Protein AF-A0A535JDH7-F1 (afdb_monomer_lite)

Sequence (239 aa):
MKRALIGLVAVFGFTLGTALPASAGIETPIRIDCSDGDSIDLTVDLDTLTALTSSVAAINQSDTDLTCTLVQVSAPLPVVTFGSVAAAATSGGYVIGAGTVEVGCPPDFSTTFVGSFSVKMHTKNGTLRGSANLSVPSGACVPAGKLYSKPTCLVISPTTLGGGRAWANSFVTSTSGSYFASELGKTIGWGFEDNGPNGGTLTKDRWRVEEKPGSCPVPGDPRPDEFYTVMTGDLTVRP

Secondary structure (DSSP, 8-state):
-----------------------S--PEEEEEEETTTEEEEEEE-HHHHHHHHHHHHHHHHSSSS--EEEEE-SS------------SS----EEEEEEEEEEEPTTT--SEEEEEEEEEEEEETTEEEEEEEEEE-TTSSS--EEEEEEEEEEEEEE-TTS-EEEEEEEEEEEEETTTSGGGTT-EEEEEEE--STT-------EEE-----SSSPPTT-S-GGGSEEEEEEEEEEE-

Radius of gyration: 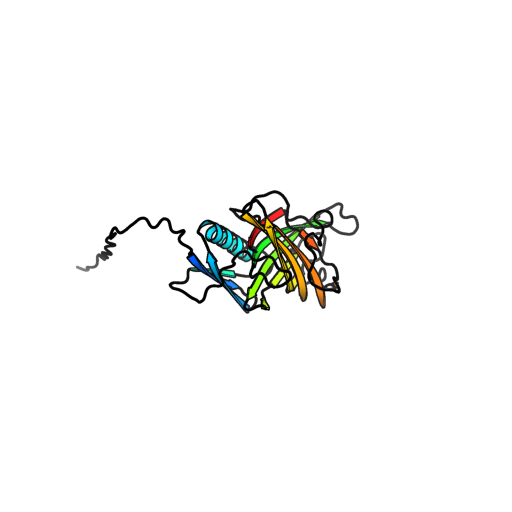21.5 Å; chains: 1; bounding box: 80×46×51 Å

Foldseek 3Di:
DDDDDDDDDDDDDDPPDDDDDPPPQQFFWKKKDKPQHDIAIATHGPVLVQLLVQQQVQQCVWPFPIHMDMDTDPDDDPHPDQDDDDDPQDRWKWKGHKFKWWAAAPDPSPDTAIKIKGWTWTADPSDIFTWIKIWDDPPDSDWTKMWIWTWPDKDWDDDPQGAIKMKTKTATCDMTTPPCPVRHGAIWIWIDAQPTPSGDDDAFTWTDRDRDPDDTADVCVVPRVPGTGTPDMRMGITD

pLDDT: mean 73.12, std 19.81, range [29.53, 96.19]

Structure (mmCIF, N/CA/C/O backbone):
data_AF-A0A535JDH7-F1
#
_entry.id   AF-A0A535JDH7-F1
#
loop_
_atom_site.group_PDB
_atom_site.id
_atom_site.type_symbol
_atom_site.label_atom_id
_atom_site.label_alt_id
_atom_site.label_comp_id
_atom_site.label_asym_id
_atom_site.label_entity_id
_atom_site.label_seq_id
_atom_site.pdbx_PDB_ins_code
_atom_site.Cartn_x
_atom_site.Cartn_y
_atom_site.Cartn_z
_atom_site.occupancy
_atom_site.B_iso_or_equiv
_atom_site.auth_seq_id
_atom_site.auth_comp_id
_atom_site.auth_asym_id
_atom_site.auth_atom_id
_atom_site.pdbx_PDB_model_num
ATOM 1 N N . MET A 1 1 ? -56.435 32.053 -25.273 1.00 36.09 1 MET A N 1
ATOM 2 C CA . MET A 1 1 ? -56.129 30.650 -25.628 1.00 36.09 1 MET A CA 1
ATOM 3 C C . MET A 1 1 ? -54.884 30.220 -24.866 1.00 36.09 1 MET A C 1
ATOM 5 O O . MET A 1 1 ? -53.888 30.892 -25.047 1.00 36.09 1 MET A O 1
ATOM 9 N N . LYS A 1 2 ? -54.981 29.116 -24.098 1.00 37.19 2 LYS A N 1
ATOM 10 C CA . LYS A 1 2 ? -53.912 28.183 -23.649 1.00 37.19 2 LYS A CA 1
ATOM 11 C C . LYS A 1 2 ? -52.738 28.757 -22.817 1.00 37.19 2 LYS A C 1
ATOM 13 O O . LYS A 1 2 ? -52.171 29.753 -23.214 1.00 37.19 2 LYS A O 1
ATOM 18 N N . ARG A 1 3 ? -52.188 28.175 -21.742 1.00 44.06 3 ARG A N 1
ATOM 19 C CA . ARG A 1 3 ? -52.390 27.058 -20.776 1.00 44.06 3 ARG A CA 1
ATOM 20 C C . ARG A 1 3 ? -51.312 27.367 -19.693 1.00 44.06 3 ARG A C 1
ATOM 22 O O . ARG A 1 3 ? -50.188 27.645 -20.077 1.00 44.06 3 ARG A O 1
ATOM 29 N N . ALA A 1 4 ? -51.647 27.660 -18.436 1.00 41.91 4 ALA A N 1
ATOM 30 C CA . ALA A 1 4 ? -51.754 26.735 -17.299 1.00 41.91 4 ALA A CA 1
ATOM 31 C C . ALA A 1 4 ? -50.428 26.062 -16.831 1.00 41.91 4 ALA A C 1
ATOM 33 O O . ALA A 1 4 ? -49.839 25.318 -17.609 1.00 41.91 4 ALA A O 1
ATOM 34 N N . LEU A 1 5 ? -50.150 26.214 -15.511 1.00 46.59 5 LEU A N 1
ATOM 35 C CA . LEU A 1 5 ? -49.695 25.182 -14.532 1.00 46.59 5 LEU A CA 1
ATOM 36 C C . LEU A 1 5 ? -48.154 24.946 -14.398 1.00 46.59 5 LEU A C 1
ATOM 38 O O . LEU A 1 5 ? -47.484 24.860 -15.412 1.00 46.59 5 LEU A O 1
ATOM 42 N N . ILE A 1 6 ? -47.477 24.818 -13.232 1.00 42.12 6 ILE A N 1
ATOM 43 C CA . ILE A 1 6 ? -47.806 24.615 -11.792 1.00 42.12 6 ILE A CA 1
ATOM 44 C C . ILE A 1 6 ? -46.608 25.086 -10.938 1.00 42.12 6 ILE A C 1
ATOM 46 O O . ILE A 1 6 ? -45.468 24.782 -11.280 1.00 42.12 6 ILE A O 1
ATOM 50 N N . GLY A 1 7 ? -46.855 25.766 -9.813 1.00 44.03 7 GLY A N 1
ATOM 51 C CA . GLY A 1 7 ? -45.856 26.003 -8.763 1.00 44.03 7 GLY A CA 1
ATOM 52 C C . GLY A 1 7 ? -45.778 24.825 -7.787 1.00 44.03 7 GLY A C 1
ATOM 53 O O . GLY A 1 7 ? -46.811 24.348 -7.319 1.00 44.03 7 GLY A O 1
ATOM 54 N N . LEU A 1 8 ? -44.566 24.361 -7.477 1.00 34.94 8 LEU A N 1
ATOM 55 C CA . LEU A 1 8 ? -44.330 23.312 -6.486 1.00 34.94 8 LEU A CA 1
ATOM 56 C C . LEU A 1 8 ? -43.913 23.946 -5.153 1.00 34.94 8 LEU A C 1
ATOM 58 O O . LEU A 1 8 ? -42.839 24.530 -5.033 1.00 34.94 8 LEU A O 1
ATOM 62 N N . VAL A 1 9 ? -44.783 23.807 -4.155 1.00 43.88 9 VAL A N 1
ATOM 63 C CA . VAL A 1 9 ? -44.476 24.000 -2.737 1.00 43.88 9 VAL A CA 1
ATOM 64 C C . VAL A 1 9 ? -43.958 22.669 -2.196 1.00 43.88 9 VAL A C 1
ATOM 66 O O . VAL A 1 9 ? -44.652 21.661 -2.297 1.00 43.88 9 VAL A O 1
ATOM 69 N N . ALA A 1 10 ? -42.775 22.670 -1.583 1.00 37.81 10 ALA A N 1
ATOM 70 C CA . ALA A 1 10 ? -42.344 21.613 -0.676 1.00 37.81 10 ALA A CA 1
ATOM 71 C C . ALA A 1 10 ? -41.853 22.265 0.621 1.00 37.81 10 ALA A C 1
ATOM 73 O O . ALA A 1 10 ? -40.734 22.762 0.720 1.00 37.81 10 ALA A O 1
ATOM 74 N N . VAL A 1 11 ? -42.755 22.295 1.600 1.00 45.62 11 VAL A N 1
ATOM 75 C CA . VAL A 1 11 ? -42.459 22.573 3.002 1.00 45.62 11 VAL A CA 1
ATOM 76 C C . VAL A 1 11 ? -41.862 21.296 3.583 1.00 45.62 11 VAL A C 1
ATOM 78 O O . VAL A 1 11 ? -42.573 20.309 3.744 1.00 45.62 11 VAL A O 1
ATOM 81 N N . PHE A 1 12 ? -40.579 21.322 3.929 1.00 41.75 12 PHE A N 1
ATOM 82 C CA . PHE A 1 12 ? -40.044 20.444 4.963 1.00 41.75 12 PHE A CA 1
ATOM 83 C C . PHE A 1 12 ? -39.630 21.324 6.134 1.00 41.75 12 PHE A C 1
ATOM 85 O O . PHE A 1 12 ? -38.588 21.975 6.122 1.00 41.75 12 PHE A O 1
ATOM 92 N N . GLY A 1 13 ? -40.509 21.378 7.132 1.00 39.56 13 GLY A N 1
ATOM 93 C CA . GLY A 1 13 ? -40.151 21.861 8.451 1.00 39.56 13 GLY A CA 1
ATOM 94 C C . GLY A 1 13 ? -39.209 20.853 9.097 1.00 39.56 13 GLY A C 1
ATOM 95 O O . GLY A 1 13 ? -39.589 19.704 9.306 1.00 39.56 13 GLY A O 1
ATOM 96 N N . PHE A 1 14 ? -37.998 21.288 9.429 1.00 38.91 14 PHE A N 1
ATOM 97 C CA . PHE A 1 14 ? -37.181 20.620 10.431 1.00 38.91 14 PHE A CA 1
ATOM 98 C C . PHE A 1 14 ? -37.239 21.483 11.687 1.00 38.91 14 PHE A C 1
ATOM 100 O O . PHE A 1 14 ? -36.506 22.457 11.851 1.00 38.91 14 PHE A O 1
ATOM 107 N N . THR A 1 15 ? -38.205 21.176 12.546 1.00 42.09 15 THR A N 1
ATOM 108 C CA . THR A 1 15 ? -38.252 21.712 13.902 1.00 42.09 15 THR A CA 1
ATOM 109 C C . THR A 1 15 ? -37.042 21.169 14.652 1.00 42.09 15 THR A C 1
ATOM 111 O O . THR A 1 15 ? -37.006 19.993 15.012 1.00 42.09 15 THR A O 1
ATOM 114 N N . LEU A 1 16 ? -36.043 22.026 14.860 1.00 44.38 16 LEU A N 1
ATOM 115 C CA . LEU A 1 16 ? -34.940 21.800 15.788 1.00 44.38 16 LEU A CA 1
ATOM 116 C C . LEU A 1 16 ? -35.521 21.733 17.206 1.00 44.38 16 LEU A C 1
ATOM 118 O O . LEU A 1 16 ? -35.709 22.750 17.871 1.00 44.38 16 LEU A O 1
ATOM 122 N N . GLY A 1 17 ? -35.866 20.525 17.644 1.00 38.09 17 GLY A N 1
ATOM 123 C CA . GLY A 1 17 ? -36.147 20.234 19.042 1.00 38.09 17 GLY A CA 1
ATOM 124 C C . GLY A 1 17 ? -34.842 20.279 19.828 1.00 38.09 17 GLY A C 1
ATOM 125 O O . GLY A 1 17 ? -33.966 19.441 19.644 1.00 38.09 17 GLY A O 1
ATOM 126 N N . THR A 1 18 ? -34.708 21.281 20.688 1.00 49.97 18 THR A N 1
ATOM 127 C CA . THR A 1 18 ? -33.626 21.421 21.661 1.00 49.97 18 THR A CA 1
ATOM 128 C C . THR A 1 18 ? -33.676 20.295 22.695 1.00 49.97 18 THR A C 1
ATOM 130 O O . THR A 1 18 ? -34.644 20.226 23.452 1.00 49.97 18 THR A O 1
ATOM 133 N N . ALA A 1 19 ? -32.620 19.482 22.800 1.00 38.28 19 ALA A N 1
ATOM 134 C CA . ALA A 1 19 ? -32.287 18.771 24.035 1.00 38.28 19 ALA A CA 1
ATOM 135 C C . ALA A 1 19 ? -30.802 18.354 24.087 1.00 38.28 19 ALA A C 1
ATOM 137 O O . ALA A 1 19 ? -30.405 17.347 23.516 1.00 38.28 19 ALA A O 1
ATOM 138 N N . LEU A 1 20 ? -30.062 19.133 24.885 1.00 37.12 20 LEU A N 1
ATOM 139 C CA . LEU A 1 20 ? -28.864 18.810 25.676 1.00 37.12 20 LEU A CA 1
ATOM 140 C C . LEU A 1 20 ? -27.486 18.714 24.979 1.00 37.12 20 LEU A C 1
ATOM 142 O O . LEU A 1 20 ? -27.306 17.946 24.037 1.00 37.12 20 LEU A O 1
ATOM 146 N N . PRO A 1 21 ? -26.467 19.431 25.506 1.00 39.97 21 PRO A N 1
ATOM 147 C CA . PRO A 1 21 ? -25.084 19.245 25.110 1.00 39.97 21 PRO A CA 1
ATOM 148 C C . PRO A 1 21 ? -24.571 17.986 25.810 1.00 39.97 21 PRO A C 1
ATOM 150 O O . PRO A 1 21 ? -24.117 18.026 26.951 1.00 39.97 21 PRO A O 1
ATOM 153 N N . ALA A 1 22 ? -24.658 16.844 25.141 1.00 39.91 22 ALA A N 1
ATOM 154 C CA . ALA A 1 22 ? -23.780 15.741 25.476 1.00 39.91 22 ALA A CA 1
ATOM 155 C C . ALA A 1 22 ? -22.436 16.045 24.813 1.00 39.91 22 ALA A C 1
ATOM 157 O O . ALA A 1 22 ? -22.227 15.741 23.644 1.00 39.91 22 ALA A O 1
ATOM 158 N N . SER A 1 23 ? -21.504 16.644 25.553 1.00 39.62 23 SER A N 1
ATOM 159 C CA . SER A 1 23 ? -20.078 16.505 25.250 1.00 39.62 23 SER A CA 1
ATOM 160 C C . SER A 1 23 ? -19.642 15.074 25.596 1.00 39.62 23 SER A C 1
ATOM 162 O O . SER A 1 23 ? -18.829 14.848 26.487 1.00 39.62 23 SER A O 1
ATOM 164 N N . ALA A 1 24 ? -20.270 14.100 24.947 1.00 42.47 24 ALA A N 1
ATOM 165 C CA . ALA A 1 24 ? -19.741 12.771 24.728 1.00 42.47 24 ALA A CA 1
ATOM 166 C C . ALA A 1 24 ? -19.260 12.822 23.280 1.00 42.47 24 ALA A C 1
ATOM 168 O O . ALA A 1 24 ? -20.049 13.187 22.409 1.00 42.47 24 ALA A O 1
ATOM 169 N N . GLY A 1 25 ? -17.969 12.585 23.031 1.00 53.88 25 GLY A N 1
ATOM 170 C CA . GLY A 1 25 ? -17.438 12.580 21.667 1.00 53.88 25 GLY A CA 1
ATOM 171 C C . GLY A 1 25 ? -18.343 11.714 20.796 1.00 53.88 25 GLY A C 1
ATOM 172 O O . GLY A 1 25 ? -18.580 10.556 21.130 1.00 53.88 25 GLY A O 1
ATOM 173 N N . ILE A 1 26 ? -18.950 12.307 19.766 1.00 59.12 26 ILE A N 1
ATOM 174 C CA . ILE A 1 26 ? -19.872 11.599 18.879 1.00 59.12 26 ILE A CA 1
ATOM 175 C C . ILE A 1 26 ? -19.003 10.670 18.044 1.00 59.12 26 ILE A C 1
ATOM 177 O O . ILE A 1 26 ? -18.471 11.064 17.008 1.00 59.12 26 ILE A O 1
ATOM 181 N N . GLU A 1 27 ? -18.795 9.454 18.533 1.00 76.12 27 GLU A N 1
ATOM 182 C CA . GLU A 1 27 ? -18.160 8.440 17.720 1.00 76.12 27 GLU A CA 1
ATOM 183 C C . GLU A 1 27 ? -19.146 8.029 16.622 1.00 76.12 27 GLU A C 1
ATOM 185 O O . GLU A 1 27 ? -20.313 7.706 16.862 1.00 76.12 27 GLU A O 1
ATOM 190 N N . THR A 1 28 ? -18.678 8.112 15.387 1.00 79.31 28 THR A N 1
ATOM 191 C CA . THR A 1 28 ? -19.461 7.926 14.178 1.00 79.31 28 THR A CA 1
ATOM 192 C C . THR A 1 28 ? -19.177 6.530 13.636 1.00 79.31 28 THR A C 1
ATOM 194 O O . THR A 1 28 ? -18.031 6.248 13.274 1.00 79.31 28 THR A O 1
ATOM 197 N N . PRO A 1 29 ? -20.176 5.637 13.573 1.00 82.62 29 PRO A N 1
ATOM 198 C CA . PRO A 1 29 ? -19.989 4.334 12.966 1.00 82.62 29 PRO A CA 1
ATOM 199 C C . PRO A 1 29 ? -19.900 4.476 11.440 1.00 82.62 29 PRO A C 1
ATOM 201 O O . PRO A 1 29 ? -20.731 5.124 10.794 1.00 82.62 29 PRO A O 1
ATOM 204 N N . ILE A 1 30 ? -18.884 3.856 10.854 1.00 85.94 30 ILE A N 1
ATOM 205 C CA . ILE A 1 30 ? -18.589 3.876 9.425 1.00 85.94 30 ILE A CA 1
ATOM 206 C C . ILE A 1 30 ? -18.266 2.478 8.908 1.00 85.94 30 ILE A C 1
ATOM 208 O O . ILE A 1 30 ? -17.822 1.605 9.654 1.00 85.94 30 ILE A O 1
ATOM 212 N N . ARG A 1 31 ? -18.427 2.304 7.599 1.00 89.69 31 ARG A N 1
ATOM 213 C CA . ARG A 1 31 ? -17.925 1.162 6.841 1.00 89.69 31 ARG A CA 1
ATOM 214 C C . ARG A 1 31 ? -17.030 1.650 5.711 1.00 89.69 31 ARG A C 1
ATOM 216 O O . ARG A 1 31 ? -17.376 2.615 5.028 1.00 89.69 31 ARG A O 1
ATOM 223 N N . ILE A 1 32 ? -15.910 0.963 5.503 1.00 91.19 32 ILE A N 1
ATOM 224 C CA . ILE A 1 32 ? -15.060 1.133 4.324 1.00 91.19 32 ILE A CA 1
ATOM 225 C C . ILE A 1 32 ? -15.059 -0.175 3.532 1.00 91.19 32 ILE A C 1
ATOM 227 O O . ILE A 1 32 ? -14.594 -1.207 4.021 1.00 91.19 32 ILE A O 1
ATOM 231 N N . ASP A 1 33 ? -15.571 -0.113 2.307 1.00 93.00 33 ASP A N 1
ATOM 232 C CA . ASP A 1 33 ? -15.625 -1.221 1.350 1.00 93.00 33 ASP A CA 1
ATOM 233 C C . ASP A 1 33 ? -14.605 -0.978 0.238 1.00 93.00 33 ASP A C 1
ATOM 235 O O . ASP A 1 33 ? -14.543 0.130 -0.293 1.00 93.00 33 ASP A O 1
ATOM 239 N N . CYS A 1 34 ? -13.817 -1.990 -0.136 1.00 94.31 34 CYS A N 1
ATOM 240 C CA . CYS A 1 34 ? -12.817 -1.846 -1.197 1.00 94.31 34 CYS A CA 1
ATOM 241 C C . CYS A 1 34 ? -12.875 -2.974 -2.237 1.00 94.31 34 CYS A C 1
ATOM 243 O O . CYS A 1 34 ? -13.383 -4.067 -1.983 1.00 94.31 34 CYS A O 1
ATOM 245 N N . SER A 1 35 ? -12.315 -2.713 -3.424 1.00 95.56 35 SER A N 1
ATOM 246 C CA . SER A 1 35 ? -12.264 -3.651 -4.562 1.00 95.56 35 SER A CA 1
ATOM 247 C C . SER A 1 35 ? -11.418 -4.905 -4.314 1.00 95.56 35 SER A C 1
ATOM 249 O O . SER A 1 35 ? -11.429 -5.836 -5.115 1.00 95.56 35 SER A O 1
ATOM 251 N N . ASP A 1 36 ? -10.716 -4.967 -3.185 1.00 89.38 36 ASP A N 1
ATOM 252 C CA . ASP A 1 36 ? -9.916 -6.109 -2.748 1.00 89.38 36 ASP A CA 1
ATOM 253 C C . ASP A 1 36 ? -10.748 -7.274 -2.172 1.00 89.38 36 ASP A C 1
ATOM 255 O O . ASP A 1 36 ? -10.163 -8.295 -1.781 1.00 89.38 36 ASP A O 1
ATOM 259 N N . GLY A 1 37 ? -12.080 -7.121 -2.157 1.00 87.44 37 GLY A N 1
ATOM 260 C CA . GLY A 1 37 ? -13.068 -8.127 -1.767 1.00 87.44 37 GLY A CA 1
ATOM 261 C C . GLY A 1 37 ? -13.411 -8.130 -0.279 1.00 87.44 37 GLY A C 1
ATOM 262 O O . GLY A 1 37 ? -13.954 -9.119 0.212 1.00 87.44 37 GLY A O 1
ATOM 263 N N . ASP A 1 38 ? -13.061 -7.072 0.453 1.00 88.44 38 ASP A N 1
ATOM 264 C CA . ASP A 1 38 ? -13.170 -7.050 1.906 1.00 88.44 38 ASP A CA 1
ATOM 265 C C . ASP A 1 38 ? -13.585 -5.674 2.453 1.00 88.44 38 ASP A C 1
ATOM 267 O O . ASP A 1 38 ? -13.403 -4.638 1.806 1.00 88.44 38 ASP A O 1
ATOM 271 N N . SER A 1 39 ? -14.121 -5.662 3.673 1.00 88.56 39 SER A N 1
ATOM 272 C CA . SER A 1 39 ? -14.678 -4.467 4.304 1.00 88.56 39 SER A CA 1
ATOM 273 C C . SER A 1 39 ? -14.400 -4.393 5.798 1.00 88.56 39 SER A C 1
ATOM 275 O O . SER A 1 39 ? -14.363 -5.414 6.500 1.00 88.56 39 SER A O 1
ATOM 277 N N . ILE A 1 40 ? -14.241 -3.161 6.276 1.00 86.88 40 ILE A N 1
ATOM 278 C CA . ILE A 1 40 ? -13.983 -2.838 7.677 1.00 86.88 40 ILE A CA 1
ATOM 279 C C . ILE A 1 40 ? -15.095 -1.946 8.226 1.00 86.88 40 ILE A C 1
ATOM 281 O O . ILE A 1 40 ? -15.466 -0.953 7.604 1.00 86.88 40 ILE A O 1
ATOM 285 N N . ASP A 1 41 ? -15.609 -2.322 9.394 1.00 87.50 41 ASP A N 1
ATOM 286 C CA . ASP A 1 41 ? -16.580 -1.552 10.170 1.00 87.50 41 ASP A CA 1
ATOM 287 C C . ASP A 1 41 ? -15.858 -0.923 11.361 1.00 87.50 41 ASP A C 1
ATOM 289 O O . ASP A 1 41 ? -15.182 -1.633 12.106 1.00 87.50 41 ASP A O 1
ATOM 293 N N . LEU A 1 42 ? -15.990 0.391 11.533 1.00 84.19 42 LEU A N 1
ATOM 294 C CA . LEU A 1 42 ? -15.304 1.171 12.564 1.00 84.19 42 LEU A CA 1
ATOM 295 C C . LEU A 1 42 ? -16.284 2.103 13.268 1.00 84.19 42 LEU A C 1
ATOM 297 O O . LEU A 1 42 ? -17.259 2.535 12.665 1.00 84.19 42 L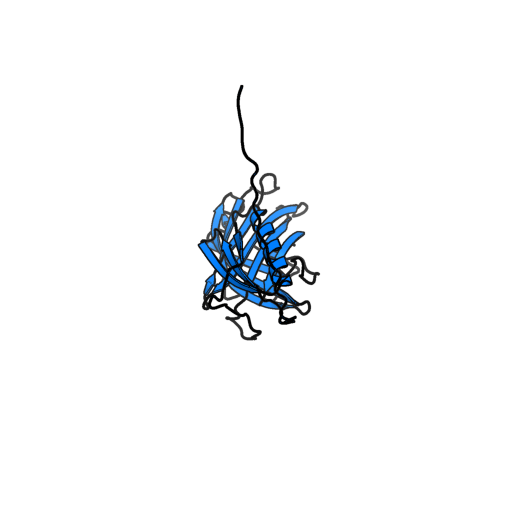EU A O 1
ATOM 301 N N . THR A 1 43 ? -15.975 2.490 14.500 1.00 83.88 43 THR A N 1
ATOM 302 C CA . THR A 1 43 ? -16.594 3.647 15.158 1.00 83.88 43 THR A CA 1
ATOM 303 C C . THR A 1 43 ? -15.486 4.600 15.536 1.00 83.88 43 THR A C 1
ATOM 305 O O . THR A 1 43 ? -14.538 4.210 16.212 1.00 83.88 43 THR A O 1
ATOM 308 N N . VAL A 1 44 ? -15.562 5.813 14.998 1.00 82.19 44 VAL A N 1
ATOM 309 C CA . VAL A 1 44 ? -14.442 6.755 14.984 1.00 82.19 44 VAL A CA 1
ATOM 310 C C . VAL A 1 44 ? -14.894 8.142 15.401 1.00 82.19 44 VAL A C 1
ATOM 312 O O . VAL A 1 44 ? -16.012 8.553 15.103 1.00 82.19 44 VAL A O 1
ATOM 315 N N . ASP A 1 45 ? -14.030 8.892 16.068 1.00 82.19 45 ASP A N 1
ATOM 316 C CA . ASP A 1 45 ? -14.256 10.314 16.305 1.00 82.19 45 ASP A CA 1
ATOM 317 C C . ASP A 1 45 ? -14.219 11.121 14.986 1.00 82.19 45 ASP A C 1
ATOM 319 O O . ASP A 1 45 ? -13.877 10.609 13.913 1.00 82.19 45 ASP A O 1
ATOM 323 N N . LEU A 1 46 ? -14.589 12.402 15.057 1.00 81.25 46 LEU A N 1
ATOM 324 C CA . LEU A 1 46 ? -14.685 13.278 13.887 1.00 81.25 46 LEU A CA 1
ATOM 325 C C . LEU A 1 46 ? -13.330 13.525 13.195 1.00 81.25 46 LEU A C 1
ATOM 327 O O . LEU A 1 46 ? -13.285 13.657 11.967 1.00 81.25 46 LEU A O 1
ATOM 331 N N . ASP A 1 47 ? -12.232 13.556 13.948 1.00 80.81 47 ASP A N 1
ATOM 332 C CA . ASP A 1 47 ? -10.893 13.781 13.404 1.00 80.81 47 ASP A CA 1
ATOM 333 C C . ASP A 1 47 ? -10.435 12.532 12.644 1.00 80.81 47 ASP A C 1
ATOM 335 O O . ASP A 1 47 ? -9.970 12.612 11.503 1.00 80.81 47 ASP A O 1
ATOM 339 N N . THR A 1 48 ? -10.653 11.352 13.221 1.00 82.56 48 THR A N 1
ATOM 340 C CA . THR A 1 48 ? -10.383 10.078 12.546 1.00 82.56 48 THR A CA 1
ATOM 341 C C . THR A 1 48 ? -11.279 9.881 11.316 1.00 82.56 48 THR A C 1
ATOM 343 O O . THR A 1 48 ? -10.800 9.415 10.281 1.00 82.56 48 THR A O 1
ATOM 346 N N . LEU A 1 49 ? -12.553 10.290 11.367 1.00 85.62 49 LEU A N 1
ATOM 347 C CA . LEU A 1 49 ? -13.444 10.278 10.200 1.00 85.62 49 LEU A CA 1
ATOM 348 C C . LEU A 1 49 ? -12.913 11.163 9.064 1.00 85.62 49 LEU A C 1
ATOM 350 O O . LEU A 1 49 ? -12.925 10.760 7.897 1.00 85.62 49 LEU A O 1
ATOM 354 N N . THR A 1 50 ? -12.443 12.363 9.401 1.00 85.62 50 THR A N 1
ATOM 355 C CA . THR A 1 50 ? -11.860 13.302 8.434 1.00 85.62 50 THR A CA 1
ATOM 356 C C . THR A 1 50 ? -10.603 12.708 7.800 1.00 85.62 50 THR A C 1
ATOM 358 O O . THR A 1 50 ? -10.465 12.728 6.575 1.00 85.62 50 THR A O 1
ATOM 361 N N . ALA A 1 51 ? -9.732 12.096 8.609 1.00 83.50 51 ALA A N 1
ATOM 362 C CA . ALA A 1 51 ? -8.518 11.446 8.124 1.00 83.50 51 ALA A CA 1
ATOM 363 C C . ALA A 1 51 ? -8.822 10.271 7.180 1.00 83.50 51 ALA A C 1
ATOM 365 O O . ALA A 1 51 ? -8.308 10.232 6.064 1.00 83.50 51 ALA A O 1
ATOM 366 N N . LEU A 1 52 ? -9.743 9.382 7.563 1.00 89.00 52 LEU A N 1
ATOM 367 C CA . LEU A 1 52 ? -10.158 8.249 6.732 1.00 89.00 52 LEU A CA 1
ATOM 368 C C . LEU A 1 52 ? -10.830 8.680 5.427 1.00 89.00 52 LEU A C 1
ATOM 370 O O . LEU A 1 52 ? -10.632 8.038 4.395 1.00 89.00 52 LEU A O 1
ATOM 374 N N . THR A 1 53 ? -11.593 9.774 5.448 1.00 91.25 53 THR A N 1
ATOM 375 C CA . THR A 1 53 ? -12.182 10.350 4.231 1.00 91.25 53 THR A CA 1
ATOM 376 C C . THR A 1 53 ? -11.086 10.800 3.263 1.00 91.25 53 THR A C 1
ATOM 378 O O . THR A 1 53 ? -11.162 10.489 2.073 1.00 91.25 53 THR A O 1
ATOM 381 N N . SER A 1 54 ? -10.039 11.458 3.774 1.00 89.81 54 SER A N 1
ATOM 382 C CA . SER A 1 54 ? -8.865 11.850 2.982 1.00 89.81 54 SER A CA 1
ATOM 383 C C . SER A 1 54 ? -8.115 10.631 2.443 1.00 89.81 54 SER A C 1
ATOM 385 O O . SER A 1 54 ? -7.882 10.527 1.241 1.00 89.81 54 SER A O 1
ATOM 387 N N . SER A 1 55 ? -7.843 9.637 3.294 1.00 90.81 55 SER A N 1
ATOM 388 C CA . SER A 1 55 ? -7.172 8.393 2.904 1.00 90.81 55 SER A CA 1
ATOM 389 C C . SER A 1 55 ? -7.924 7.619 1.817 1.00 90.81 55 SER A C 1
ATOM 391 O O . SER A 1 55 ? -7.312 7.137 0.864 1.00 90.81 55 SER A O 1
ATOM 393 N N . VAL A 1 56 ? -9.255 7.525 1.903 1.00 93.62 56 VAL A N 1
ATOM 394 C CA . VAL A 1 56 ? -10.081 6.885 0.864 1.00 93.62 56 VAL A CA 1
ATOM 395 C C . VAL A 1 56 ? -10.075 7.698 -0.433 1.00 93.62 56 VAL A C 1
ATOM 397 O O . VAL A 1 56 ? -9.991 7.119 -1.519 1.00 93.62 56 VAL A O 1
ATOM 400 N N . ALA A 1 57 ? -10.107 9.031 -0.349 1.00 92.12 57 ALA A N 1
ATOM 401 C CA . ALA A 1 57 ? -9.968 9.888 -1.522 1.00 92.12 57 ALA A CA 1
ATOM 402 C C . ALA A 1 57 ? -8.596 9.720 -2.198 1.00 92.12 57 ALA A C 1
ATOM 404 O O . ALA A 1 57 ? -8.541 9.660 -3.427 1.00 92.12 57 ALA A O 1
ATOM 405 N N . ALA A 1 58 ? -7.515 9.587 -1.422 1.00 90.00 58 ALA A N 1
ATOM 406 C CA . ALA A 1 58 ? -6.171 9.327 -1.929 1.00 90.00 58 ALA A CA 1
ATOM 407 C C . ALA A 1 58 ? -6.072 7.953 -2.610 1.00 90.00 58 ALA A C 1
ATOM 409 O O . ALA A 1 58 ? -5.506 7.855 -3.699 1.00 90.00 58 ALA A O 1
ATOM 410 N N . ILE A 1 59 ? -6.671 6.902 -2.029 1.00 94.19 59 ILE A N 1
ATOM 411 C CA . ILE A 1 59 ? -6.734 5.567 -2.652 1.00 94.19 59 ILE A CA 1
ATOM 412 C C . ILE A 1 59 ? -7.374 5.653 -4.038 1.00 94.19 59 ILE A C 1
ATOM 414 O O . ILE A 1 59 ? -6.782 5.194 -5.013 1.00 94.19 59 ILE A O 1
ATOM 418 N N . ASN A 1 60 ? -8.532 6.306 -4.139 1.00 94.81 60 ASN A N 1
ATOM 419 C CA . ASN A 1 60 ? -9.279 6.422 -5.394 1.00 94.81 60 ASN A CA 1
ATOM 420 C C . ASN A 1 60 ? -8.590 7.296 -6.454 1.00 94.81 60 ASN A C 1
ATOM 422 O O . ASN A 1 60 ? -8.941 7.214 -7.628 1.00 94.81 60 ASN A O 1
ATOM 426 N N . GLN A 1 61 ? -7.636 8.137 -6.052 1.00 92.44 61 GLN A N 1
ATOM 427 C CA . GLN A 1 61 ? -6.801 8.929 -6.960 1.00 92.44 61 GLN A CA 1
ATOM 428 C C . GLN A 1 61 ? -5.482 8.227 -7.319 1.00 92.44 61 GLN A C 1
ATOM 430 O O . GLN A 1 61 ? -4.771 8.685 -8.212 1.00 92.44 61 GLN A O 1
ATOM 435 N N . SER A 1 62 ? -5.138 7.133 -6.634 1.00 90.25 62 SER A N 1
ATOM 436 C CA . SER A 1 62 ? -3.902 6.390 -6.872 1.00 90.25 62 SER A CA 1
ATOM 437 C C . SER A 1 62 ? -3.991 5.516 -8.126 1.00 90.25 62 SER A C 1
ATOM 439 O O . SER A 1 62 ? -5.037 4.952 -8.440 1.00 90.25 62 SER A O 1
ATOM 441 N N . ASP A 1 63 ? -2.864 5.301 -8.805 1.00 91.75 63 ASP A N 1
ATOM 442 C CA . ASP A 1 63 ? -2.790 4.428 -9.987 1.00 91.75 63 ASP A CA 1
ATOM 443 C C . ASP A 1 63 ? -2.621 2.932 -9.629 1.00 91.75 63 ASP A C 1
ATOM 445 O O . ASP A 1 63 ? -1.988 2.160 -10.338 1.00 91.75 63 ASP A O 1
ATOM 449 N N . THR A 1 64 ? -3.156 2.466 -8.503 1.00 91.44 64 THR A N 1
ATOM 450 C CA . THR A 1 64 ? -2.875 1.104 -7.988 1.00 91.44 64 THR A CA 1
ATOM 451 C C . THR A 1 64 ? -4.032 0.106 -8.124 1.00 91.44 64 THR A C 1
ATOM 453 O O . THR A 1 64 ? -3.969 -0.998 -7.580 1.00 91.44 64 THR A O 1
ATOM 456 N N . ASP A 1 65 ? -5.097 0.502 -8.827 1.00 94.19 65 ASP A N 1
ATOM 457 C CA . ASP A 1 65 ? -6.360 -0.231 -9.046 1.00 94.19 65 ASP A CA 1
ATOM 458 C C . ASP A 1 65 ? -7.128 -0.644 -7.773 1.00 94.19 65 ASP A C 1
ATOM 460 O O . ASP A 1 65 ? -8.160 -1.318 -7.847 1.00 94.19 65 ASP A O 1
ATOM 464 N N . LEU A 1 66 ? -6.666 -0.224 -6.592 1.00 94.69 66 LEU A N 1
ATOM 465 C CA . LEU A 1 66 ? -7.452 -0.303 -5.370 1.00 94.69 66 LEU A CA 1
ATOM 466 C C . LEU A 1 66 ? -8.435 0.866 -5.352 1.00 94.69 66 LEU A C 1
ATOM 468 O O . LEU A 1 66 ? -8.033 2.021 -5.443 1.00 94.69 66 LEU A O 1
ATOM 472 N N . THR A 1 67 ? -9.718 0.564 -5.196 1.00 96.06 67 THR A N 1
ATOM 473 C CA . THR A 1 67 ? -10.768 1.574 -5.037 1.00 96.06 67 THR A CA 1
ATOM 474 C C . THR A 1 67 ? -11.534 1.290 -3.763 1.00 96.06 67 THR A C 1
ATOM 476 O O . THR A 1 67 ? -11.867 0.131 -3.507 1.00 96.06 67 THR A O 1
ATOM 479 N N . CYS A 1 68 ? -11.840 2.330 -2.996 1.00 95.69 68 CYS A N 1
ATOM 480 C CA . CYS A 1 68 ? -12.525 2.228 -1.716 1.00 95.69 68 CYS A CA 1
ATOM 481 C C . CYS A 1 68 ? -13.681 3.226 -1.615 1.00 95.69 68 CYS A C 1
ATOM 483 O O . CYS A 1 68 ? -13.626 4.327 -2.159 1.00 95.69 68 CYS A O 1
ATOM 485 N N . THR A 1 69 ? -14.716 2.878 -0.861 1.00 96.06 69 THR A N 1
ATOM 486 C CA . THR A 1 69 ? -15.825 3.773 -0.518 1.00 96.06 69 THR A CA 1
ATOM 487 C C . THR A 1 69 ? -16.008 3.810 0.987 1.00 96.06 69 THR A C 1
ATOM 489 O O . THR A 1 69 ? -16.012 2.759 1.620 1.00 96.06 69 THR A O 1
ATOM 492 N N . LEU A 1 70 ? -16.191 5.008 1.544 1.00 93.56 70 LEU A N 1
ATOM 493 C CA . LEU A 1 70 ? -16.511 5.220 2.954 1.00 93.56 70 LEU A CA 1
ATOM 494 C C . LEU A 1 70 ? -17.976 5.631 3.074 1.00 93.56 70 LEU A C 1
ATOM 496 O O . LEU A 1 70 ? -18.405 6.590 2.432 1.00 93.56 70 LEU A O 1
ATOM 500 N N . VAL A 1 71 ? -18.735 4.926 3.911 1.00 90.25 71 VAL A N 1
ATOM 501 C CA . VAL A 1 71 ? -20.134 5.251 4.210 1.00 90.25 71 VAL A CA 1
ATOM 502 C C . VAL A 1 71 ? -20.354 5.341 5.715 1.00 90.25 71 VAL A C 1
ATOM 504 O O . VAL A 1 71 ? -19.850 4.521 6.479 1.00 90.25 71 VAL A O 1
ATOM 507 N N . GLN A 1 72 ? -21.128 6.334 6.148 1.00 85.69 72 GLN A N 1
ATOM 508 C CA . GLN A 1 72 ? -21.633 6.393 7.519 1.00 85.69 72 GLN A CA 1
ATOM 509 C C . GLN A 1 72 ? -22.815 5.433 7.647 1.00 85.69 72 GLN A C 1
ATOM 511 O O . GLN A 1 72 ? -23.740 5.476 6.832 1.00 85.69 72 GLN A O 1
ATOM 516 N N . VAL A 1 73 ? -22.793 4.562 8.653 1.00 79.31 73 VAL A N 1
ATOM 517 C CA . VAL A 1 73 ? -23.863 3.580 8.870 1.00 79.31 73 VAL A CA 1
ATOM 518 C C . VAL A 1 73 ? -24.798 4.059 9.975 1.00 79.31 73 VAL A C 1
ATOM 520 O O . VAL A 1 73 ? -24.378 4.617 10.982 1.00 79.31 73 VAL A O 1
ATOM 523 N N . SER A 1 74 ? -26.103 3.885 9.792 1.00 58.81 74 SER A N 1
ATOM 524 C CA . SER A 1 74 ? -27.093 4.260 10.803 1.00 58.81 74 SER A CA 1
ATOM 525 C C . SER A 1 74 ? -27.276 3.093 11.788 1.00 58.81 74 SER A C 1
ATOM 527 O O . SER A 1 74 ? -27.793 2.057 11.382 1.00 58.81 74 SER A O 1
ATOM 529 N N . ALA A 1 75 ? -26.929 3.276 13.071 1.00 56.72 75 ALA A N 1
ATOM 530 C CA . ALA A 1 75 ? -27.203 2.359 14.203 1.00 56.72 75 ALA A CA 1
ATOM 531 C C . ALA A 1 75 ? -26.214 1.172 14.417 1.00 56.72 75 ALA A C 1
ATOM 533 O O . ALA A 1 75 ? -25.409 0.865 13.537 1.00 56.72 75 ALA A O 1
ATOM 534 N N . PRO A 1 76 ? -26.189 0.556 15.626 1.00 49.12 76 PRO A N 1
ATOM 535 C CA . PRO A 1 76 ? -24.995 -0.082 16.170 1.00 49.12 76 PRO A CA 1
ATOM 536 C C . PRO A 1 76 ? -24.800 -1.478 15.581 1.00 49.12 76 PRO A C 1
ATOM 538 O O . PRO A 1 76 ? -25.464 -2.442 15.963 1.00 49.12 76 PRO A O 1
ATOM 541 N N . LEU A 1 77 ? -23.853 -1.597 14.657 1.00 49.62 77 LEU A N 1
ATOM 542 C CA . LEU A 1 77 ? -23.218 -2.879 14.371 1.00 49.62 77 LEU A CA 1
ATOM 543 C C . LEU A 1 77 ? -22.381 -3.289 15.597 1.00 49.62 77 LEU A C 1
ATOM 545 O O . LEU A 1 77 ? -21.994 -2.418 16.371 1.00 49.62 77 LEU A O 1
ATOM 549 N N . PRO A 1 78 ? -22.092 -4.580 15.828 1.00 49.06 78 PRO A N 1
ATOM 550 C CA . PRO A 1 78 ? -21.052 -4.967 16.773 1.00 49.06 78 PRO A CA 1
ATOM 551 C C . PRO A 1 78 ? -19.723 -4.385 16.274 1.00 49.06 78 PRO A C 1
ATOM 553 O O . PRO A 1 78 ? -19.100 -4.907 15.353 1.00 49.06 78 PRO A O 1
ATOM 556 N N . VAL A 1 79 ? -19.357 -3.237 16.834 1.00 51.12 79 VAL A N 1
ATOM 557 C CA . VAL A 1 79 ? -18.188 -2.453 16.453 1.00 51.12 79 VAL A CA 1
ATOM 558 C C . VAL A 1 79 ? -16.951 -3.079 17.082 1.00 51.12 79 VAL A C 1
ATOM 560 O O . VAL A 1 79 ? -16.935 -3.362 18.280 1.00 51.12 79 VAL A O 1
ATOM 563 N N . VAL A 1 80 ? -15.887 -3.237 16.299 1.00 49.50 80 VAL A N 1
ATOM 564 C CA . VAL A 1 80 ? -14.540 -3.380 16.854 1.00 49.50 80 VAL A CA 1
ATOM 565 C C . VAL A 1 80 ? -14.088 -2.030 17.414 1.00 49.50 80 VAL A C 1
ATOM 567 O O . VAL A 1 80 ? -13.706 -1.130 16.674 1.00 49.50 80 VAL A O 1
ATOM 570 N N . THR A 1 81 ? -14.165 -1.870 18.732 1.00 47.19 81 THR A N 1
ATOM 571 C CA . THR A 1 81 ? -13.485 -0.785 19.442 1.00 47.19 81 THR A CA 1
ATOM 572 C C . THR A 1 81 ? -12.033 -1.191 19.671 1.00 47.19 81 THR A C 1
ATOM 574 O O . THR A 1 81 ? -11.742 -2.179 20.349 1.00 47.19 81 THR A O 1
ATOM 577 N N . PHE A 1 82 ? -11.102 -0.444 19.083 1.00 52.03 82 PHE A N 1
ATOM 578 C CA . PHE A 1 82 ? -9.672 -0.678 19.261 1.00 52.03 82 PHE A CA 1
ATOM 579 C C . PHE A 1 82 ? -9.215 -0.030 20.571 1.00 52.03 82 PHE A C 1
ATOM 581 O O . PHE A 1 82 ? -8.812 1.128 20.631 1.00 52.03 82 PHE A O 1
ATOM 588 N N . GLY A 1 83 ? -9.398 -0.769 21.667 1.00 37.88 83 GLY A N 1
ATOM 589 C CA . GLY A 1 83 ? -8.903 -0.400 22.989 1.00 37.88 83 GLY A CA 1
ATOM 590 C C . GLY A 1 83 ? -7.422 -0.744 23.135 1.00 37.88 83 GLY A C 1
ATOM 591 O O . GLY A 1 83 ? -6.998 -1.843 22.784 1.00 37.88 83 GLY A O 1
ATOM 592 N N . SER A 1 84 ? -6.646 0.190 23.681 1.00 36.22 84 SER A N 1
ATOM 593 C CA . SER A 1 84 ? -5.202 0.098 23.902 1.00 36.22 84 SER A CA 1
ATOM 594 C C . SER A 1 84 ? -4.803 -1.181 24.651 1.00 36.22 84 SER A C 1
ATOM 596 O O . SER A 1 84 ? -4.957 -1.259 25.871 1.00 36.22 84 SER A O 1
ATOM 598 N N . VAL A 1 85 ? -4.245 -2.176 23.954 1.00 30.28 85 VAL A N 1
ATOM 599 C CA . VAL A 1 85 ? -3.637 -3.356 24.587 1.00 30.28 85 VAL A CA 1
ATOM 600 C C . VAL A 1 85 ? -2.285 -3.692 23.964 1.00 30.28 85 VAL A C 1
ATOM 602 O O . VAL A 1 85 ? -2.150 -3.934 22.769 1.00 30.28 85 VAL A O 1
ATOM 605 N N . ALA A 1 86 ? -1.264 -3.707 24.818 1.00 33.69 86 ALA A N 1
ATOM 606 C CA . ALA A 1 86 ? 0.077 -4.161 24.501 1.00 33.69 86 ALA A CA 1
ATOM 607 C C . ALA A 1 86 ? 0.141 -5.693 24.606 1.00 33.69 86 ALA A C 1
ATOM 609 O O . ALA A 1 86 ? 0.159 -6.229 25.710 1.00 33.69 86 ALA A O 1
ATOM 610 N N . ALA A 1 87 ? 0.192 -6.396 23.473 1.00 29.53 87 ALA A N 1
ATOM 611 C CA . ALA A 1 87 ? 0.725 -7.755 23.379 1.00 29.53 87 ALA A CA 1
ATOM 612 C C . ALA A 1 87 ? 1.007 -8.109 21.912 1.00 29.53 87 ALA A C 1
ATOM 614 O O . ALA A 1 87 ? 0.192 -7.859 21.026 1.00 29.53 87 ALA A O 1
ATOM 615 N N . ALA A 1 88 ? 2.183 -8.686 21.670 1.00 34.25 88 ALA A N 1
ATOM 616 C CA . ALA A 1 88 ? 2.632 -9.166 20.373 1.00 34.25 88 ALA A CA 1
ATOM 617 C C . ALA A 1 88 ? 1.574 -10.078 19.715 1.00 34.25 88 ALA A C 1
ATOM 619 O O . ALA A 1 88 ? 1.166 -11.070 20.308 1.00 34.25 88 ALA A O 1
ATOM 620 N N . ALA A 1 89 ? 1.161 -9.724 18.493 1.00 39.50 89 ALA A N 1
ATOM 621 C CA . ALA A 1 89 ? 0.204 -10.449 17.650 1.00 39.50 89 ALA A CA 1
ATOM 622 C C . ALA A 1 89 ? -1.207 -10.655 18.251 1.00 39.50 89 ALA A C 1
ATOM 624 O O . ALA A 1 89 ? -1.560 -11.764 18.621 1.00 39.50 89 ALA A O 1
ATOM 625 N N . THR A 1 90 ? -2.001 -9.576 18.308 1.00 38.62 90 THR A N 1
ATOM 626 C CA . THR A 1 90 ? -3.434 -9.449 17.916 1.00 38.62 90 THR A CA 1
ATOM 627 C C . THR A 1 90 ? -3.992 -8.136 18.495 1.00 38.62 90 THR A C 1
ATOM 629 O O . THR A 1 90 ? -4.959 -8.148 19.254 1.00 38.62 90 THR A O 1
ATOM 632 N N . SER A 1 91 ? -3.374 -6.991 18.178 1.00 45.09 91 SER A N 1
ATOM 633 C CA . SER A 1 91 ? -4.042 -5.696 18.348 1.00 45.09 91 SER A CA 1
ATOM 634 C C . SER A 1 91 ? -4.889 -5.459 17.098 1.00 45.09 91 SER A C 1
ATOM 636 O O . SER A 1 91 ? -4.418 -5.580 15.962 1.00 45.09 91 SER A O 1
ATOM 638 N N . GLY A 1 92 ? -6.192 -5.278 17.296 1.00 64.75 92 GLY A N 1
ATOM 639 C CA . GLY A 1 92 ? -7.064 -4.829 16.226 1.00 64.75 92 GLY A CA 1
ATOM 640 C C . GLY A 1 92 ? -6.651 -3.408 15.893 1.00 64.75 92 GLY A C 1
ATOM 641 O O . GLY A 1 92 ? -6.773 -2.552 16.747 1.00 64.75 92 GLY A O 1
ATOM 642 N N . GLY A 1 93 ? -6.145 -3.200 14.689 1.00 80.44 93 GLY A N 1
ATOM 643 C CA . GLY A 1 93 ? -5.733 -1.903 14.188 1.00 80.44 93 GLY A CA 1
ATOM 644 C C . GLY A 1 93 ? -5.780 -1.923 12.668 1.00 80.44 93 GLY A C 1
ATOM 645 O O . GLY A 1 93 ? 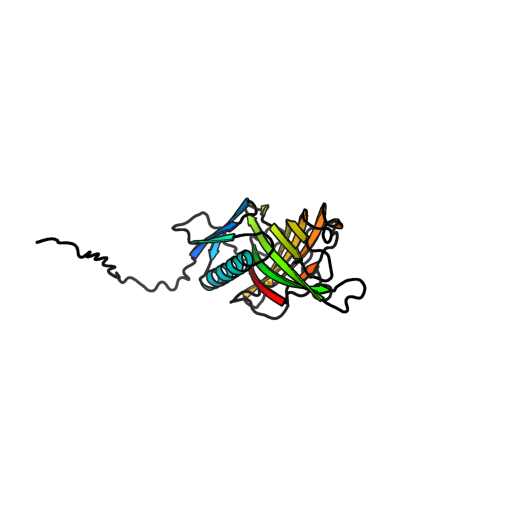-6.052 -2.968 12.053 1.00 80.44 93 GLY A O 1
ATOM 646 N N . TYR A 1 94 ? -5.555 -0.771 12.052 1.00 88.12 94 TYR A N 1
ATOM 647 C CA . TYR A 1 94 ? -5.640 -0.621 10.609 1.00 88.12 94 TYR A CA 1
ATOM 648 C C . TYR A 1 94 ? -4.621 0.362 10.041 1.00 88.12 94 TYR A C 1
ATOM 650 O O . TYR A 1 94 ? -4.166 1.296 10.700 1.00 88.12 94 TYR A O 1
ATOM 658 N N . VAL A 1 95 ? -4.318 0.141 8.766 1.00 89.81 95 VAL A N 1
ATOM 659 C CA . VAL A 1 95 ? -3.576 1.043 7.888 1.00 89.81 95 VAL A CA 1
ATOM 660 C C . VAL A 1 95 ? -4.429 1.240 6.648 1.00 89.81 95 VAL A C 1
ATOM 662 O O . VAL A 1 95 ? -4.721 0.270 5.944 1.00 89.81 95 VAL A O 1
ATOM 665 N N . ILE A 1 96 ? -4.857 2.470 6.385 1.00 92.06 96 ILE A N 1
ATOM 666 C CA . ILE A 1 96 ? -5.678 2.793 5.216 1.00 92.06 96 ILE A CA 1
ATOM 667 C C . ILE A 1 96 ? -5.136 4.069 4.594 1.00 92.06 96 ILE A C 1
ATOM 669 O O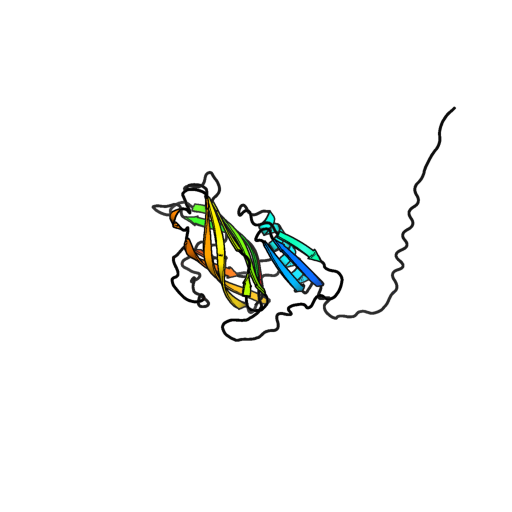 . ILE A 1 96 ? -5.002 5.079 5.279 1.00 92.06 96 ILE A O 1
ATOM 673 N N . GLY A 1 97 ? -4.834 4.030 3.301 1.00 91.62 97 GLY A N 1
ATOM 674 C CA . GLY A 1 97 ? -4.375 5.205 2.579 1.00 91.62 97 GLY A CA 1
ATOM 675 C C . GLY A 1 97 ? -3.651 4.887 1.289 1.00 91.62 97 GLY A C 1
ATOM 676 O O . GLY A 1 97 ? -3.569 3.742 0.846 1.00 91.62 97 GLY A O 1
ATOM 677 N N . ALA A 1 98 ? -3.127 5.934 0.676 1.00 90.69 98 ALA A N 1
ATOM 678 C CA . ALA A 1 98 ? -2.332 5.842 -0.535 1.00 90.69 98 ALA A CA 1
ATOM 679 C C . ALA A 1 98 ? -1.398 7.037 -0.646 1.00 90.69 98 ALA A C 1
ATOM 681 O O . ALA A 1 98 ? -1.576 8.050 0.032 1.00 90.69 98 ALA A O 1
ATOM 682 N N . GLY A 1 99 ? -0.425 6.916 -1.540 1.00 86.88 99 GLY A N 1
ATOM 683 C CA . GLY A 1 99 ? 0.537 7.969 -1.790 1.00 86.88 99 GLY A CA 1
ATOM 684 C C . GLY A 1 99 ? 1.485 7.652 -2.933 1.00 86.88 99 GLY A C 1
ATOM 685 O O . GLY A 1 99 ? 1.282 6.722 -3.719 1.00 86.88 99 GLY A O 1
ATOM 686 N N . THR A 1 100 ? 2.543 8.447 -3.018 1.00 84.75 100 THR A N 1
ATOM 687 C CA . THR A 1 100 ? 3.608 8.304 -4.004 1.00 84.75 100 THR A CA 1
ATOM 688 C C . THR A 1 100 ? 4.964 8.163 -3.337 1.00 84.75 100 THR A C 1
ATOM 690 O O . THR A 1 100 ? 5.224 8.776 -2.308 1.00 84.75 100 THR A O 1
ATOM 693 N N . VAL A 1 101 ? 5.841 7.365 -3.935 1.00 79.12 101 VAL A N 1
ATOM 694 C CA . VAL A 1 101 ? 7.232 7.175 -3.515 1.00 79.12 101 VAL A CA 1
ATOM 695 C C . VAL A 1 101 ? 8.179 7.661 -4.599 1.00 79.12 101 VAL A C 1
ATOM 697 O O . VAL A 1 101 ? 7.908 7.497 -5.789 1.00 79.12 101 VAL A O 1
ATOM 700 N N . GLU A 1 102 ? 9.316 8.209 -4.190 1.00 79.06 102 GLU A N 1
ATOM 701 C CA . GLU A 1 102 ? 10.431 8.467 -5.098 1.00 79.06 102 GLU A CA 1
ATOM 702 C C . GLU A 1 102 ? 11.365 7.256 -5.141 1.00 79.06 102 GLU A C 1
ATOM 704 O O . GLU A 1 102 ? 11.889 6.832 -4.108 1.00 79.06 102 GLU A O 1
ATOM 709 N N . VAL A 1 103 ? 11.560 6.698 -6.335 1.00 78.12 103 VAL A N 1
ATOM 710 C CA . VAL A 1 103 ? 12.333 5.478 -6.578 1.00 78.12 103 VAL A CA 1
ATOM 711 C C . VAL A 1 103 ? 13.493 5.782 -7.514 1.00 78.12 103 VAL A C 1
ATOM 713 O O . VAL A 1 103 ? 13.324 6.451 -8.528 1.00 78.12 103 VAL A O 1
ATOM 716 N N . GLY A 1 104 ? 14.686 5.292 -7.189 1.00 80.25 104 GLY A N 1
ATOM 717 C CA . GLY A 1 104 ? 15.869 5.481 -8.025 1.00 80.25 104 GLY A CA 1
ATOM 718 C C . GLY A 1 104 ? 15.825 4.643 -9.306 1.00 80.25 104 GLY A C 1
ATOM 719 O O . GLY A 1 104 ? 15.421 3.479 -9.297 1.00 80.25 104 GLY A O 1
ATOM 720 N N . CYS A 1 105 ? 16.297 5.225 -10.401 1.00 82.00 105 CYS A N 1
ATOM 721 C CA . CYS A 1 105 ? 16.447 4.564 -11.689 1.00 82.00 105 CYS A CA 1
ATOM 722 C C . CYS A 1 105 ? 17.730 3.719 -11.727 1.00 82.00 105 CYS A C 1
ATOM 724 O O . CYS A 1 105 ? 18.816 4.268 -11.544 1.00 82.00 105 CYS A O 1
ATOM 726 N N . PRO A 1 106 ? 17.667 2.406 -11.997 1.00 80.56 106 PRO A N 1
ATOM 727 C CA . PRO A 1 106 ? 18.874 1.620 -12.225 1.00 80.56 106 PRO A CA 1
ATOM 728 C C . PRO A 1 106 ? 19.587 2.064 -13.522 1.00 80.56 106 PRO A C 1
ATOM 730 O O . PRO A 1 106 ? 18.931 2.565 -14.438 1.00 80.56 106 PRO A O 1
ATOM 733 N N . PRO A 1 107 ? 20.905 1.822 -13.658 1.00 79.81 107 PRO A N 1
ATOM 734 C CA . PRO A 1 107 ? 21.759 1.085 -12.722 1.00 79.81 107 PRO A CA 1
ATOM 735 C C . PRO A 1 107 ? 22.455 1.949 -11.657 1.00 79.81 107 PRO A C 1
ATOM 737 O O . PRO A 1 107 ? 22.919 1.398 -10.664 1.00 79.81 107 PRO A O 1
ATOM 740 N N . ASP A 1 108 ? 22.571 3.261 -11.860 1.00 79.56 108 ASP A N 1
ATOM 741 C CA . ASP A 1 108 ? 23.394 4.158 -11.035 1.00 79.56 108 ASP A CA 1
ATOM 742 C C . ASP A 1 108 ? 22.588 4.983 -10.018 1.00 79.56 108 ASP A C 1
ATOM 744 O O . ASP A 1 108 ? 23.183 5.638 -9.164 1.00 79.56 108 ASP A O 1
ATOM 748 N N . PHE A 1 109 ? 21.252 4.936 -10.084 1.00 80.44 109 PHE A N 1
ATOM 749 C CA . PHE A 1 109 ? 20.331 5.628 -9.177 1.00 80.44 109 PHE A CA 1
ATOM 750 C C . PHE A 1 109 ? 20.550 7.150 -9.119 1.00 80.44 109 PHE A C 1
ATOM 752 O O . PHE A 1 109 ? 20.178 7.795 -8.141 1.00 80.44 109 PHE A O 1
ATOM 759 N N . SER A 1 110 ? 21.130 7.730 -10.179 1.00 78.94 110 SER A N 1
ATOM 760 C CA . SER A 1 110 ? 21.392 9.173 -10.300 1.00 78.94 110 SER A CA 1
ATOM 761 C C . SER A 1 110 ? 20.148 9.984 -10.675 1.00 78.94 110 SER A C 1
ATOM 763 O O . SER A 1 110 ? 20.105 11.200 -10.485 1.00 78.94 110 SER A O 1
ATOM 765 N N . THR A 1 111 ? 19.126 9.305 -11.193 1.00 84.00 111 THR A N 1
ATOM 766 C CA . THR A 1 111 ? 17.805 9.856 -11.502 1.00 84.00 111 THR A CA 1
ATOM 767 C C . THR A 1 111 ? 16.734 9.083 -10.747 1.00 84.00 111 THR A C 1
ATOM 769 O O . THR A 1 111 ? 16.969 7.963 -10.285 1.00 84.00 111 THR A O 1
ATOM 772 N N . THR A 1 112 ? 15.555 9.681 -10.611 1.00 85.19 112 THR A N 1
ATOM 773 C CA . THR A 1 112 ? 14.430 9.089 -9.891 1.00 85.19 112 THR A CA 1
ATOM 774 C C . THR A 1 112 ? 13.156 9.114 -10.727 1.00 85.19 112 THR A C 1
ATOM 776 O O . THR A 1 112 ? 13.005 9.898 -11.667 1.00 85.19 112 THR A O 1
ATOM 779 N N . PHE A 1 113 ? 12.232 8.221 -10.395 1.00 85.25 113 PHE A N 1
ATOM 780 C CA . PHE A 1 113 ? 10.874 8.196 -10.913 1.00 85.25 113 PHE A CA 1
ATOM 781 C C . PHE A 1 113 ? 9.879 8.077 -9.759 1.00 85.25 113 PHE A C 1
ATOM 783 O O . PHE A 1 113 ? 10.227 7.688 -8.644 1.00 85.25 113 PHE A O 1
ATOM 790 N N . VAL A 1 114 ? 8.623 8.414 -10.040 1.00 86.88 114 VAL A N 1
ATOM 791 C CA . VAL A 1 114 ? 7.555 8.400 -9.041 1.00 86.88 114 VAL A CA 1
ATOM 792 C C . VAL A 1 114 ? 6.722 7.138 -9.201 1.00 86.88 114 VAL A C 1
ATOM 794 O O . VAL A 1 114 ? 6.108 6.932 -10.246 1.00 86.88 114 VAL A O 1
ATOM 797 N N . GLY A 1 115 ? 6.706 6.301 -8.168 1.00 88.19 115 GLY A N 1
ATOM 798 C CA . GLY A 1 115 ? 5.772 5.184 -8.044 1.00 88.19 115 GLY A CA 1
ATOM 799 C C . GLY A 1 115 ? 4.571 5.570 -7.185 1.00 88.19 115 GLY A C 1
ATOM 800 O O . GLY A 1 115 ? 4.665 6.462 -6.345 1.00 88.19 115 GLY A O 1
ATOM 801 N N . SER A 1 116 ? 3.444 4.889 -7.362 1.00 90.81 116 SER A N 1
ATOM 802 C CA . SER A 1 116 ? 2.273 5.021 -6.488 1.00 90.81 116 SER A CA 1
ATOM 803 C C . SER A 1 116 ? 2.100 3.775 -5.635 1.00 90.81 116 SER A C 1
ATOM 805 O O . SER A 1 116 ? 2.395 2.670 -6.088 1.00 90.81 116 SER A O 1
ATOM 807 N N . PHE A 1 117 ? 1.573 3.943 -4.428 1.00 90.31 117 PHE A N 1
ATOM 808 C CA . PHE A 1 117 ? 1.154 2.842 -3.571 1.00 90.31 117 PHE A CA 1
ATOM 809 C C . PHE A 1 117 ? -0.246 3.100 -3.013 1.00 90.31 117 PHE A C 1
ATOM 811 O O . PHE A 1 117 ? -0.661 4.246 -2.844 1.00 90.31 117 PHE A O 1
ATOM 818 N N . SER A 1 118 ? -0.957 2.027 -2.692 1.00 93.06 118 SER A N 1
ATOM 819 C CA . SER A 1 118 ? -2.169 2.074 -1.879 1.00 93.06 118 SER A CA 1
ATOM 820 C C . SER A 1 118 ? -2.196 0.905 -0.919 1.00 93.06 118 SER A C 1
ATOM 822 O O . SER A 1 118 ? -1.599 -0.147 -1.164 1.00 93.06 118 SER A O 1
ATOM 824 N N . VAL A 1 119 ? -2.885 1.099 0.195 1.00 92.69 119 VAL A N 1
ATOM 825 C CA . VAL A 1 119 ? -2.968 0.119 1.258 1.00 92.69 119 VAL A CA 1
ATOM 826 C C . VAL A 1 119 ? -4.319 0.203 1.948 1.00 92.69 119 VAL A C 1
ATOM 828 O O . VAL A 1 119 ? -4.829 1.270 2.285 1.00 92.69 119 VAL A O 1
ATOM 831 N N . LYS A 1 120 ? -4.879 -0.973 2.196 1.00 94.31 120 LYS A N 1
ATOM 832 C CA . LYS A 1 120 ? -5.924 -1.198 3.182 1.00 94.31 120 LYS A CA 1
ATOM 833 C C . LYS A 1 120 ? -5.538 -2.477 3.892 1.00 94.31 120 LYS A C 1
ATOM 835 O O . LYS A 1 120 ? -5.605 -3.537 3.287 1.00 94.31 120 LYS A O 1
ATOM 840 N N . MET A 1 121 ? -5.121 -2.403 5.143 1.00 92.25 121 MET A N 1
ATOM 841 C CA . MET A 1 121 ? -4.816 -3.574 5.961 1.00 92.25 121 MET A CA 1
ATOM 842 C C . MET A 1 121 ? -5.498 -3.429 7.305 1.00 92.25 121 MET A C 1
ATOM 844 O O . MET A 1 121 ? -5.456 -2.357 7.900 1.00 92.25 121 MET A O 1
ATOM 848 N N . HIS A 1 122 ? -6.116 -4.500 7.786 1.00 89.75 122 HIS A N 1
ATOM 849 C CA . HIS A 1 122 ? -6.707 -4.512 9.117 1.00 89.75 122 HIS A CA 1
ATOM 850 C C . HIS A 1 122 ? -6.893 -5.929 9.641 1.00 89.75 122 HIS A C 1
ATOM 852 O O . HIS A 1 122 ? -6.963 -6.896 8.878 1.00 89.75 122 HIS A O 1
ATOM 858 N N . THR A 1 123 ? -7.033 -6.042 10.956 1.00 83.00 123 THR A N 1
ATOM 859 C CA . THR A 1 123 ? -7.353 -7.310 11.613 1.00 83.00 123 THR A CA 1
ATOM 860 C C . THR A 1 123 ? -8.858 -7.408 11.859 1.00 83.00 123 THR A C 1
ATOM 862 O O . THR A 1 123 ? -9.428 -6.602 12.589 1.00 83.00 123 THR A O 1
ATOM 865 N N . LYS A 1 124 ? -9.507 -8.430 11.292 1.00 74.69 124 LYS A N 1
ATOM 866 C CA . LYS A 1 124 ? -10.931 -8.747 11.476 1.00 74.69 124 LYS A CA 1
ATOM 867 C C . LYS A 1 124 ? -11.068 -10.142 12.074 1.00 74.69 124 LYS A C 1
ATOM 869 O O . LYS A 1 124 ? -10.668 -11.122 11.448 1.00 74.69 124 LYS A O 1
ATOM 874 N N . ASN A 1 125 ? -11.619 -10.244 13.285 1.00 72.44 125 ASN A N 1
ATOM 875 C CA . ASN A 1 125 ? -11.768 -11.512 14.020 1.00 72.44 125 ASN A CA 1
ATOM 876 C C . ASN A 1 125 ? -10.450 -12.311 14.109 1.00 72.44 125 ASN A C 1
ATOM 878 O O . ASN A 1 125 ? -10.406 -13.497 13.789 1.00 72.44 125 ASN A O 1
ATOM 882 N N . GLY A 1 126 ? -9.348 -11.631 14.450 1.00 70.88 126 GLY A N 1
ATOM 883 C CA . GLY A 1 126 ? -8.012 -12.237 14.533 1.00 70.88 126 GLY A CA 1
ATOM 884 C C . GLY A 1 126 ? -7.389 -12.619 13.185 1.00 70.88 126 GLY A C 1
ATOM 885 O O . GLY A 1 126 ? -6.287 -13.155 13.156 1.00 70.88 126 GLY A O 1
ATOM 886 N N . THR A 1 127 ? -8.063 -12.338 12.066 1.00 81.69 127 THR A N 1
ATOM 887 C CA . THR A 1 127 ? -7.545 -12.591 10.719 1.00 81.69 127 THR A CA 1
ATOM 888 C C . THR A 1 127 ? -7.129 -11.283 10.066 1.00 81.69 127 THR A C 1
ATOM 890 O O . THR A 1 127 ? -7.936 -10.362 9.953 1.00 81.69 127 THR A O 1
ATOM 893 N N . LEU A 1 128 ? -5.889 -11.213 9.591 1.00 87.69 128 LEU A N 1
ATOM 894 C CA . LEU A 1 128 ? -5.414 -10.092 8.790 1.00 87.69 128 LEU A CA 1
ATOM 895 C C . LEU A 1 128 ? -6.060 -10.123 7.401 1.00 87.69 128 LEU A C 1
ATOM 897 O O . LEU A 1 128 ? -6.113 -11.166 6.744 1.00 87.69 128 LEU A O 1
ATOM 901 N N . ARG A 1 129 ? -6.575 -8.977 6.963 1.00 91.06 129 ARG A N 1
ATOM 902 C CA . ARG A 1 129 ? -7.264 -8.805 5.685 1.00 91.06 129 ARG A CA 1
ATOM 903 C C . ARG A 1 129 ? -6.779 -7.554 4.969 1.00 91.06 129 ARG A C 1
ATOM 905 O O . ARG A 1 129 ? -6.164 -6.674 5.571 1.00 91.06 129 ARG A O 1
ATOM 912 N N . GLY A 1 130 ? -7.096 -7.498 3.678 1.00 93.19 130 GLY A N 1
ATOM 913 C CA . GLY A 1 130 ? -6.908 -6.324 2.845 1.00 93.19 130 GLY A CA 1
ATOM 914 C C . GLY A 1 130 ? -5.952 -6.528 1.669 1.00 93.19 130 GLY A C 1
ATOM 915 O O . GLY A 1 130 ? -5.839 -7.639 1.139 1.00 93.19 130 GLY A O 1
ATOM 916 N N . SER A 1 131 ? -5.266 -5.467 1.256 1.00 94.56 131 SER A N 1
ATOM 917 C CA . SER A 1 131 ? -4.271 -5.458 0.179 1.00 94.56 131 SER A CA 1
ATOM 918 C C . SER A 1 131 ? -3.285 -4.305 0.325 1.00 94.56 131 SER A C 1
ATOM 920 O O . SER A 1 131 ? -3.612 -3.269 0.905 1.00 94.56 131 SER A O 1
ATOM 922 N N . ALA A 1 132 ? -2.111 -4.467 -0.278 1.00 92.00 132 ALA A N 1
ATOM 923 C CA . ALA A 1 132 ? -1.225 -3.355 -0.588 1.00 92.00 132 ALA A CA 1
ATOM 924 C C . ALA A 1 132 ? -0.685 -3.492 -2.007 1.00 92.00 132 ALA A C 1
ATOM 926 O O . ALA A 1 132 ? -0.216 -4.559 -2.409 1.00 92.00 132 ALA A O 1
ATOM 927 N N . ASN A 1 133 ? -0.790 -2.418 -2.774 1.00 93.88 133 ASN A N 1
ATOM 928 C CA . ASN A 1 133 ? -0.542 -2.436 -4.206 1.00 93.88 133 ASN A CA 1
ATOM 929 C C . ASN A 1 133 ? 0.434 -1.332 -4.591 1.00 93.88 133 ASN A C 1
ATOM 931 O O . ASN A 1 133 ? 0.534 -0.314 -3.907 1.00 93.88 133 ASN A O 1
ATOM 935 N N . LEU A 1 134 ? 1.119 -1.533 -5.714 1.00 92.00 134 LEU A N 1
ATOM 936 C CA . LEU A 1 134 ? 2.078 -0.591 -6.280 1.00 92.00 134 LEU A CA 1
ATOM 937 C C . LEU A 1 134 ? 1.816 -0.395 -7.760 1.00 92.00 134 LEU A C 1
ATOM 939 O O . LEU A 1 134 ? 1.400 -1.326 -8.451 1.00 92.00 134 LEU A O 1
ATOM 943 N N . SER A 1 135 ? 2.146 0.793 -8.245 1.00 93.88 135 SER A N 1
ATOM 944 C CA . SER A 1 135 ? 2.183 1.092 -9.669 1.00 93.88 135 SER A CA 1
ATOM 945 C C . SER A 1 135 ? 3.424 1.881 -10.028 1.00 93.88 135 SER A C 1
ATOM 947 O O . SER A 1 135 ? 3.843 2.788 -9.304 1.00 93.88 135 SER A O 1
ATOM 949 N N . VAL A 1 136 ? 3.985 1.532 -11.179 1.00 92.62 136 VAL A N 1
ATOM 950 C CA . VAL A 1 136 ? 4.952 2.345 -11.897 1.00 92.62 136 VAL A CA 1
ATOM 951 C C . VAL A 1 136 ? 4.291 2.838 -13.180 1.00 92.62 136 VAL A C 1
ATOM 953 O O . VAL A 1 136 ? 3.922 2.011 -14.024 1.00 92.62 136 VAL A O 1
ATOM 956 N N . PRO A 1 137 ? 4.158 4.164 -13.356 1.00 91.56 137 PRO A N 1
ATOM 957 C CA . PRO A 1 137 ? 3.520 4.729 -14.532 1.00 91.56 137 PRO A CA 1
ATOM 958 C C . PRO A 1 137 ? 4.381 4.557 -15.790 1.00 91.56 137 PRO A C 1
ATOM 960 O O . PRO A 1 137 ? 5.602 4.389 -15.743 1.00 91.56 137 PRO A O 1
ATOM 963 N N . SER A 1 138 ? 3.741 4.663 -16.954 1.00 90.69 138 SER A N 1
ATOM 964 C CA . SER A 1 138 ? 4.448 4.766 -18.234 1.00 90.69 138 SER A CA 1
ATOM 965 C C . SER A 1 138 ? 5.298 6.033 -18.314 1.00 90.69 138 SER A C 1
ATOM 967 O O . SER A 1 138 ? 4.892 7.082 -17.822 1.00 90.69 138 SER A O 1
ATOM 969 N N . GLY A 1 139 ? 6.437 5.955 -19.003 1.00 86.94 139 GLY A N 1
ATOM 970 C CA . GLY A 1 139 ? 7.351 7.091 -19.163 1.00 86.94 139 GLY A CA 1
ATOM 971 C C . GLY A 1 139 ? 8.370 7.242 -18.030 1.00 86.94 139 GLY A C 1
ATOM 972 O O . GLY A 1 139 ? 9.193 8.151 -18.087 1.00 86.94 139 GLY A O 1
ATOM 973 N N . ALA A 1 140 ? 8.357 6.347 -17.038 1.00 89.38 140 ALA A N 1
ATOM 974 C CA . ALA A 1 140 ? 9.459 6.191 -16.099 1.00 89.38 140 ALA A CA 1
ATOM 975 C C . ALA A 1 140 ? 10.724 5.650 -16.798 1.00 89.38 140 ALA A C 1
ATOM 977 O O . ALA A 1 140 ? 10.685 5.119 -17.908 1.00 89.38 140 ALA A O 1
ATOM 978 N N . CYS A 1 141 ? 11.858 5.743 -16.108 1.00 88.38 141 CYS A N 1
ATOM 979 C CA . CYS A 1 141 ? 13.140 5.161 -16.525 1.00 88.38 141 CYS A CA 1
ATOM 980 C C . CYS A 1 141 ? 13.183 3.622 -16.457 1.00 88.38 141 CYS A C 1
ATOM 982 O O . CYS A 1 141 ? 14.174 3.007 -16.846 1.00 88.38 141 CYS A O 1
ATOM 984 N N . VAL A 1 142 ? 12.120 2.997 -15.953 1.00 89.56 142 VAL A N 1
ATOM 985 C CA . VAL A 1 142 ? 11.920 1.549 -15.906 1.00 89.56 142 VAL A CA 1
ATOM 986 C C . VAL A 1 142 ? 10.593 1.203 -16.590 1.00 89.56 142 VAL A C 1
ATOM 988 O O . VAL A 1 142 ? 9.732 2.077 -16.724 1.00 89.56 142 VAL A O 1
ATOM 991 N N . PRO A 1 143 ? 10.393 -0.049 -17.042 1.00 93.06 143 PRO A N 1
ATOM 992 C CA . PRO A 1 143 ? 9.123 -0.452 -17.636 1.00 93.06 143 PRO A CA 1
ATOM 993 C C . PRO A 1 143 ? 7.938 -0.192 -16.696 1.00 93.06 143 PRO A C 1
ATOM 995 O O . PRO A 1 143 ? 8.031 -0.420 -15.494 1.00 93.06 143 PRO A O 1
ATOM 998 N N . ALA A 1 144 ? 6.807 0.242 -17.251 1.00 94.31 144 ALA A N 1
ATOM 999 C CA . ALA A 1 144 ? 5.573 0.366 -16.480 1.00 94.31 144 ALA A CA 1
ATOM 1000 C C . ALA A 1 144 ? 5.116 -1.001 -15.958 1.00 94.31 144 ALA A C 1
ATOM 1002 O O . ALA A 1 144 ? 5.377 -2.040 -16.578 1.00 94.31 144 ALA A O 1
ATOM 1003 N N . GLY A 1 145 ? 4.391 -0.996 -14.847 1.00 95.00 145 GLY A N 1
ATOM 1004 C CA . GLY A 1 145 ? 3.860 -2.218 -14.266 1.00 95.00 145 GLY A CA 1
ATOM 1005 C C . GLY A 1 145 ? 3.116 -1.976 -12.968 1.00 95.00 145 GLY A C 1
ATOM 1006 O O . GLY A 1 145 ? 3.228 -0.910 -12.369 1.00 95.00 145 GLY A O 1
ATOM 1007 N N . LYS A 1 146 ? 2.374 -2.987 -12.524 1.00 95.31 146 LYS A N 1
ATOM 1008 C CA . LYS A 1 146 ? 1.668 -2.981 -11.240 1.00 95.31 146 LYS A CA 1
ATOM 1009 C C . LYS A 1 146 ? 2.005 -4.228 -10.439 1.00 95.31 146 LYS A C 1
ATOM 1011 O O . LYS A 1 146 ? 2.299 -5.282 -11.005 1.00 95.31 146 LYS A O 1
ATOM 1016 N N . LEU A 1 147 ? 1.965 -4.108 -9.122 1.00 94.25 147 LEU A N 1
ATOM 1017 C CA . LEU A 1 147 ? 2.171 -5.208 -8.187 1.00 94.25 147 LEU A CA 1
ATOM 1018 C C . LEU A 1 147 ? 0.990 -5.248 -7.227 1.00 94.25 147 LEU A C 1
ATOM 1020 O O . LEU A 1 147 ? 0.659 -4.238 -6.608 1.00 94.25 147 LEU A O 1
ATOM 1024 N N . TYR A 1 148 ? 0.382 -6.424 -7.088 1.00 95.50 148 TYR A N 1
ATOM 1025 C CA . TYR A 1 148 ? -0.750 -6.660 -6.197 1.00 95.50 148 TYR A CA 1
ATOM 1026 C C . TYR A 1 148 ? -0.363 -7.656 -5.113 1.00 95.50 148 TYR A C 1
ATOM 1028 O O . TYR A 1 148 ? 0.060 -8.784 -5.406 1.00 95.50 148 TYR A O 1
ATOM 1036 N N . SER A 1 149 ? -0.541 -7.276 -3.851 1.00 93.69 149 SER A N 1
ATOM 1037 C CA . SER A 1 149 ? -0.147 -8.117 -2.723 1.00 93.69 149 SER A CA 1
ATOM 1038 C C . SER A 1 149 ? -1.225 -8.222 -1.650 1.00 93.69 149 SER A C 1
ATOM 1040 O O . SER A 1 149 ? -2.083 -7.347 -1.492 1.00 93.69 149 SER A O 1
ATOM 1042 N N . LYS A 1 150 ? -1.180 -9.327 -0.903 1.00 93.44 150 LYS A N 1
ATOM 1043 C CA . LYS A 1 150 ? -2.071 -9.600 0.227 1.00 93.44 150 LYS A CA 1
ATOM 1044 C C . LYS A 1 150 ? -1.267 -9.651 1.525 1.00 93.44 150 LYS A C 1
ATOM 1046 O O . LYS A 1 150 ? -0.241 -10.333 1.559 1.00 93.44 150 LYS A O 1
ATOM 1051 N N . PRO A 1 151 ? -1.694 -8.942 2.581 1.00 89.62 151 PRO A N 1
ATOM 1052 C CA . PRO A 1 151 ? -0.933 -8.859 3.818 1.00 89.62 151 PRO A CA 1
ATOM 1053 C C . PRO A 1 151 ? -0.868 -10.225 4.514 1.00 89.62 151 PRO A C 1
ATOM 1055 O O . PRO A 1 151 ? -1.871 -10.926 4.631 1.00 89.62 151 PRO A O 1
ATOM 1058 N N . THR A 1 152 ? 0.324 -10.601 4.967 1.00 86.94 152 THR A N 1
ATOM 1059 C CA . THR A 1 152 ? 0.601 -11.835 5.719 1.00 86.94 152 THR A CA 1
ATOM 1060 C C . THR A 1 152 ? 0.901 -11.548 7.185 1.00 86.94 152 THR A C 1
ATOM 1062 O O . THR A 1 152 ? 0.629 -12.389 8.038 1.00 86.94 152 THR A O 1
ATOM 1065 N N . CYS A 1 153 ? 1.403 -10.351 7.494 1.00 85.25 153 CYS A N 1
ATOM 1066 C CA . CYS A 1 153 ? 1.461 -9.835 8.853 1.00 85.25 153 CYS A CA 1
ATOM 1067 C C . CYS A 1 153 ? 1.360 -8.304 8.889 1.00 85.25 153 CYS A C 1
ATOM 1069 O O . CYS A 1 153 ? 1.790 -7.643 7.949 1.00 85.25 153 CYS A O 1
ATOM 1071 N N . LEU A 1 154 ? 0.826 -7.763 9.988 1.00 84.25 154 LEU A N 1
ATOM 1072 C CA . LEU A 1 154 ? 0.768 -6.346 10.319 1.00 84.25 154 LEU A CA 1
ATOM 1073 C C . LEU A 1 154 ? 1.119 -6.151 11.802 1.00 84.25 154 LEU A C 1
ATOM 1075 O O . LEU A 1 154 ? 0.560 -6.821 12.669 1.00 84.25 154 LEU A O 1
ATOM 1079 N N . VAL A 1 155 ? 2.030 -5.224 12.081 1.00 82.38 155 VAL A N 1
ATOM 1080 C CA . VAL A 1 155 ? 2.412 -4.777 13.424 1.00 82.38 155 VAL A CA 1
ATOM 1081 C C . VAL A 1 155 ? 2.219 -3.271 13.477 1.00 82.38 155 VAL A C 1
ATOM 1083 O O . VAL A 1 155 ? 2.748 -2.575 12.617 1.00 82.38 155 VAL A O 1
ATOM 1086 N N . ILE A 1 156 ? 1.487 -2.769 14.471 1.00 80.94 156 ILE A N 1
ATOM 1087 C CA . ILE A 1 156 ? 1.235 -1.335 14.643 1.00 80.94 156 ILE A CA 1
ATOM 1088 C C . ILE A 1 156 ? 1.700 -0.905 16.032 1.00 80.94 156 ILE A C 1
ATOM 1090 O O . ILE A 1 156 ? 1.403 -1.563 17.026 1.00 80.94 156 ILE A O 1
ATOM 1094 N N . SER A 1 157 ? 2.418 0.212 16.092 1.00 79.81 157 SER A N 1
ATOM 1095 C CA . SER A 1 157 ? 2.845 0.863 17.327 1.00 79.81 157 SER A CA 1
ATOM 1096 C C . SER A 1 157 ? 2.261 2.275 17.397 1.00 79.81 157 SER A C 1
ATOM 1098 O O . SER A 1 157 ? 2.416 3.028 16.433 1.00 79.81 157 SER A O 1
ATOM 1100 N N . PRO A 1 158 ? 1.633 2.680 18.515 1.00 77.50 158 PRO A N 1
ATOM 1101 C CA . PRO A 1 158 ? 1.170 4.053 18.692 1.00 77.50 158 PRO A CA 1
ATOM 1102 C C . PRO A 1 158 ? 2.340 5.044 18.686 1.00 77.50 158 PRO A C 1
ATOM 1104 O O . PRO A 1 158 ? 3.439 4.735 19.152 1.00 77.50 158 PRO A O 1
ATOM 1107 N N . THR A 1 159 ? 2.089 6.260 18.205 1.00 69.44 159 THR A N 1
ATOM 1108 C CA . THR A 1 159 ? 3.008 7.396 18.326 1.00 69.44 159 THR A CA 1
ATOM 1109 C C . THR A 1 159 ? 2.541 8.347 19.425 1.00 69.44 159 THR A C 1
ATOM 1111 O O . THR A 1 159 ? 1.364 8.406 19.781 1.00 69.44 159 THR A O 1
ATOM 1114 N N . THR A 1 160 ? 3.463 9.146 19.962 1.00 65.44 160 THR A N 1
ATOM 1115 C CA . THR A 1 160 ? 3.148 10.171 20.973 1.00 65.44 160 THR A CA 1
ATOM 1116 C C . THR A 1 160 ? 2.316 11.331 20.424 1.00 65.44 160 THR A C 1
ATOM 1118 O O . THR A 1 160 ? 1.850 12.156 21.201 1.00 65.44 160 THR A O 1
ATOM 1121 N N . LEU A 1 161 ? 2.144 11.414 19.102 1.00 62.00 161 LEU A N 1
ATOM 1122 C CA . LEU A 1 161 ? 1.411 12.480 18.417 1.00 62.00 161 LEU A CA 1
ATOM 1123 C C . LEU A 1 161 ? -0.028 12.079 18.063 1.00 62.00 161 LEU A C 1
ATOM 1125 O O . LEU A 1 161 ? -0.681 12.767 17.289 1.00 62.00 161 LEU A O 1
ATOM 1129 N N . GLY A 1 162 ? -0.527 10.975 18.626 1.00 59.72 162 GLY A N 1
ATOM 1130 C CA . GLY A 1 162 ? -1.912 10.559 18.437 1.00 59.72 162 GLY A CA 1
ATOM 1131 C C . GLY A 1 162 ? -2.180 9.861 17.107 1.00 59.72 162 GLY A C 1
ATOM 1132 O O . GLY A 1 162 ? -3.321 9.887 16.678 1.00 59.72 162 GLY A O 1
ATOM 1133 N N . GLY A 1 163 ? -1.177 9.229 16.484 1.00 72.94 163 GLY A N 1
ATOM 1134 C CA . GLY A 1 163 ? -1.304 8.332 15.323 1.00 72.94 163 GLY A CA 1
ATOM 1135 C C . GLY A 1 163 ? -0.558 7.012 15.556 1.00 72.94 163 GLY A C 1
ATOM 1136 O O . GLY A 1 163 ? -0.292 6.638 16.703 1.00 72.94 163 GLY A O 1
ATOM 1137 N N . GLY A 1 164 ? -0.188 6.307 14.488 1.00 77.31 164 GLY A N 1
ATOM 1138 C CA . GLY A 1 164 ? 0.562 5.053 14.569 1.00 77.31 164 GLY A CA 1
ATOM 1139 C C . GLY A 1 164 ? 1.684 4.934 13.538 1.00 77.31 164 GLY A C 1
ATOM 1140 O O . GLY A 1 164 ? 1.718 5.631 12.528 1.00 77.31 164 GLY A O 1
ATOM 1141 N N . ARG A 1 165 ? 2.612 4.018 13.806 1.00 79.56 165 ARG A N 1
ATOM 1142 C CA . ARG A 1 165 ? 3.543 3.459 12.823 1.00 79.56 165 ARG A CA 1
ATOM 1143 C C . ARG A 1 165 ? 3.191 2.009 12.599 1.00 79.56 165 ARG A C 1
ATOM 1145 O O . ARG A 1 165 ? 2.952 1.295 13.570 1.00 79.56 165 ARG A O 1
ATOM 1152 N N . ALA A 1 166 ? 3.193 1.572 11.353 1.00 80.06 166 ALA A N 1
ATOM 1153 C CA . ALA A 1 166 ? 2.893 0.201 11.006 1.00 80.06 166 ALA A CA 1
ATOM 1154 C C . ALA A 1 166 ? 3.994 -0.421 10.154 1.00 80.06 166 ALA A C 1
ATOM 1156 O O . ALA A 1 166 ? 4.555 0.224 9.274 1.00 80.06 166 ALA A O 1
ATOM 1157 N N . TRP A 1 167 ? 4.258 -1.699 10.393 1.00 82.06 167 TRP A N 1
ATOM 1158 C CA . TRP A 1 167 ? 5.126 -2.531 9.573 1.00 82.06 167 TRP A CA 1
ATOM 1159 C C . TRP A 1 167 ? 4.337 -3.751 9.136 1.00 82.06 167 TRP A C 1
ATOM 1161 O O . TRP A 1 167 ? 3.684 -4.401 9.955 1.00 82.06 167 TRP A O 1
ATOM 1171 N N . ALA A 1 168 ? 4.383 -4.066 7.849 1.00 81.75 168 ALA A N 1
ATOM 1172 C CA . ALA A 1 168 ? 3.651 -5.199 7.310 1.00 81.75 168 ALA A CA 1
ATOM 1173 C C . ALA A 1 168 ? 4.510 -6.021 6.363 1.00 81.75 168 ALA A C 1
ATOM 1175 O O . ALA A 1 168 ? 5.353 -5.486 5.654 1.00 81.75 168 ALA A O 1
ATOM 1176 N N . ASN A 1 169 ? 4.235 -7.319 6.313 1.00 85.25 169 ASN A N 1
ATOM 1177 C CA . ASN A 1 169 ? 4.685 -8.179 5.227 1.00 85.25 169 ASN A CA 1
ATOM 1178 C C . ASN A 1 169 ? 3.470 -8.556 4.382 1.00 85.25 169 ASN A C 1
ATOM 1180 O O . ASN A 1 169 ? 2.363 -8.703 4.904 1.00 85.25 169 ASN A O 1
ATOM 1184 N N . SER A 1 170 ? 3.669 -8.735 3.082 1.00 87.25 170 SER A N 1
ATOM 1185 C CA . SER A 1 170 ? 2.619 -9.174 2.165 1.00 87.25 170 SER A CA 1
ATOM 1186 C C . SER A 1 170 ? 3.156 -10.122 1.110 1.00 87.25 170 SER A C 1
ATOM 1188 O O . SER A 1 170 ? 4.262 -9.929 0.615 1.00 87.25 170 SER A O 1
ATOM 1190 N N . PHE A 1 171 ? 2.342 -11.079 0.694 1.00 90.12 171 PHE A N 1
ATOM 1191 C CA . PHE A 1 171 ? 2.654 -11.982 -0.403 1.00 90.12 171 PHE A CA 1
ATOM 1192 C C . PHE A 1 171 ? 2.187 -11.394 -1.738 1.00 90.12 171 PHE A C 1
ATOM 1194 O O . PHE A 1 171 ? 1.029 -10.983 -1.863 1.00 90.12 171 PHE A O 1
ATOM 1201 N N . VAL A 1 172 ? 3.071 -11.353 -2.736 1.00 91.94 172 VAL A N 1
ATOM 1202 C CA . VAL A 1 172 ? 2.774 -10.852 -4.083 1.00 91.94 172 VAL A CA 1
ATOM 1203 C C . VAL A 1 172 ? 1.949 -11.885 -4.840 1.00 91.94 172 VAL A C 1
ATOM 1205 O O . VAL A 1 172 ? 2.435 -12.947 -5.230 1.00 91.94 172 VAL A O 1
ATOM 1208 N N . THR A 1 173 ? 0.681 -11.551 -5.055 1.00 95.69 173 THR A N 1
ATOM 1209 C CA . THR A 1 173 ? -0.315 -12.446 -5.661 1.00 95.69 173 THR A CA 1
ATOM 1210 C C . THR A 1 173 ? -0.400 -12.329 -7.176 1.00 95.69 173 THR A C 1
ATOM 1212 O O . THR A 1 173 ? -0.776 -13.290 -7.841 1.00 95.69 173 THR A O 1
ATOM 1215 N N . SER A 1 174 ? -0.075 -11.160 -7.725 1.00 96.19 174 SER A N 1
ATOM 1216 C CA . SER A 1 174 ? -0.112 -10.895 -9.161 1.00 96.19 174 SER A CA 1
ATOM 1217 C C . SER A 1 174 ? 0.764 -9.692 -9.491 1.00 96.19 174 SER A C 1
ATOM 1219 O O . SER A 1 174 ? 0.959 -8.808 -8.651 1.00 96.19 174 SER A O 1
ATOM 1221 N N . THR A 1 175 ? 1.272 -9.645 -10.717 1.00 95.88 175 THR A N 1
ATOM 1222 C CA . THR A 1 175 ? 2.037 -8.519 -11.252 1.00 95.88 175 THR A CA 1
ATOM 1223 C C . THR A 1 175 ? 1.646 -8.259 -12.704 1.00 95.88 175 THR A C 1
ATOM 1225 O O . THR A 1 175 ? 1.139 -9.139 -13.403 1.00 95.88 175 THR A O 1
ATOM 1228 N N . SER A 1 176 ? 1.865 -7.033 -13.166 1.00 95.62 176 SER A N 1
ATOM 1229 C CA . SER A 1 176 ? 1.755 -6.645 -14.568 1.00 95.62 176 SER A CA 1
ATOM 1230 C C . SER A 1 176 ? 3.002 -5.876 -14.993 1.00 95.62 176 SER A C 1
ATOM 1232 O O . SER A 1 176 ? 3.665 -5.236 -14.174 1.00 95.62 176 SER A O 1
ATOM 1234 N N . GLY A 1 177 ? 3.324 -5.942 -16.286 1.00 91.81 177 GLY A N 1
ATOM 1235 C CA . GLY A 1 177 ? 4.550 -5.352 -16.820 1.00 91.81 177 GLY A CA 1
ATOM 1236 C C . GLY A 1 177 ? 5.817 -6.110 -16.409 1.00 91.81 177 GLY A C 1
ATOM 1237 O O . GLY A 1 177 ? 5.810 -6.982 -15.542 1.00 91.81 177 GLY A O 1
ATOM 1238 N N . SER A 1 178 ? 6.934 -5.799 -17.065 1.00 90.12 178 SER A N 1
ATOM 1239 C CA . SER A 1 178 ? 8.195 -6.515 -16.838 1.00 90.12 178 SER A CA 1
ATOM 1240 C C . SER A 1 178 ? 8.957 -6.036 -15.603 1.00 90.12 178 SER A C 1
ATOM 1242 O O . SER A 1 178 ? 9.833 -6.754 -15.135 1.00 90.12 178 SER A O 1
ATOM 1244 N N . TYR A 1 179 ? 8.638 -4.854 -15.064 1.00 88.69 179 TYR A N 1
ATOM 1245 C CA . TYR A 1 179 ? 9.352 -4.293 -13.914 1.00 88.69 179 TYR A CA 1
ATOM 1246 C C . TYR A 1 179 ? 9.135 -5.095 -12.627 1.00 88.69 179 TYR A C 1
ATOM 1248 O O . TYR A 1 179 ? 10.088 -5.360 -11.906 1.00 88.69 179 TYR A O 1
ATOM 1256 N N . PHE A 1 180 ? 7.904 -5.551 -12.379 1.00 90.38 180 PHE A N 1
ATOM 1257 C CA . PHE A 1 180 ? 7.570 -6.356 -11.199 1.00 90.38 180 PHE A CA 1
ATOM 1258 C C . PHE A 1 180 ? 7.550 -7.865 -11.467 1.00 90.38 180 PHE A C 1
ATOM 1260 O O . PHE A 1 180 ? 7.223 -8.640 -10.572 1.00 90.38 180 PHE A O 1
ATOM 1267 N N . ALA A 1 181 ? 7.877 -8.321 -12.679 1.00 90.06 181 ALA A N 1
ATOM 1268 C CA . ALA A 1 181 ? 7.734 -9.729 -13.058 1.00 90.06 181 ALA A CA 1
ATOM 1269 C C . ALA A 1 181 ? 8.525 -10.682 -12.142 1.00 90.06 181 ALA A C 1
ATOM 1271 O O . ALA A 1 181 ? 8.036 -11.759 -11.808 1.00 90.06 181 ALA A O 1
ATOM 1272 N N . SER A 1 182 ? 9.711 -10.266 -11.687 1.00 88.25 182 SER A N 1
ATOM 1273 C CA . SER A 1 182 ? 10.550 -11.041 -10.767 1.00 88.25 182 SER A CA 1
ATOM 1274 C C . SER A 1 182 ? 9.992 -11.155 -9.353 1.00 88.25 182 SER A C 1
ATOM 1276 O O . SER A 1 182 ? 10.525 -11.941 -8.577 1.00 88.25 182 SER A O 1
ATOM 1278 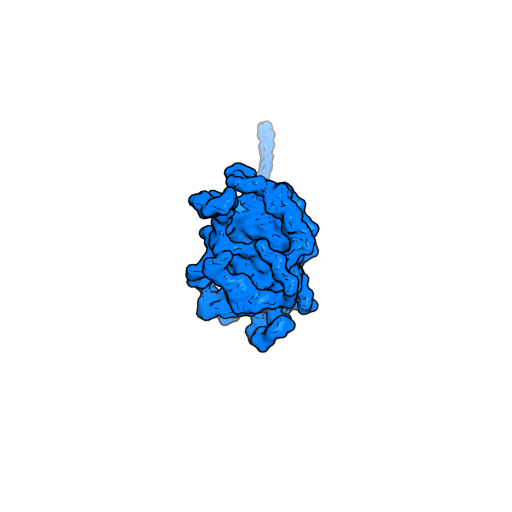N N . GLU A 1 183 ? 8.964 -10.386 -8.996 1.00 87.56 183 GLU A N 1
ATOM 1279 C CA . GLU A 1 183 ? 8.437 -10.306 -7.628 1.00 87.56 183 GLU A CA 1
ATOM 1280 C C . GLU A 1 183 ? 7.237 -11.204 -7.384 1.00 87.56 183 GLU A C 1
ATOM 1282 O O . GLU A 1 183 ? 6.836 -11.407 -6.238 1.00 87.56 183 GLU A O 1
ATOM 1287 N N . LEU A 1 184 ? 6.676 -11.775 -8.449 1.00 91.94 184 LEU A N 1
ATOM 1288 C CA . LEU A 1 184 ? 5.565 -12.704 -8.344 1.00 91.94 184 LEU A CA 1
ATOM 1289 C C . LEU A 1 184 ? 5.933 -13.889 -7.441 1.00 91.94 184 LEU A C 1
ATOM 1291 O O . LEU A 1 184 ? 6.938 -14.564 -7.658 1.00 91.94 184 LEU A O 1
ATOM 1295 N N . GLY A 1 185 ? 5.092 -14.157 -6.440 1.00 88.50 185 GLY A N 1
ATOM 1296 C CA . GLY A 1 185 ? 5.291 -15.260 -5.502 1.00 88.50 185 GLY A CA 1
ATOM 1297 C C . GLY A 1 185 ? 6.282 -14.978 -4.371 1.00 88.50 185 GLY A C 1
ATOM 1298 O O . GLY A 1 185 ? 6.570 -15.889 -3.595 1.00 88.50 185 GLY A O 1
ATOM 1299 N N . LYS A 1 186 ? 6.794 -13.748 -4.242 1.00 85.62 186 LYS A N 1
ATOM 1300 C CA . LYS A 1 186 ? 7.634 -13.348 -3.106 1.00 85.62 186 LYS A CA 1
ATOM 1301 C C . LYS A 1 186 ? 6.824 -12.678 -2.001 1.00 85.62 186 LYS A C 1
ATOM 1303 O O . LYS A 1 186 ? 5.742 -12.138 -2.227 1.00 85.62 186 LYS A O 1
ATOM 1308 N N . THR A 1 187 ? 7.387 -12.668 -0.799 1.00 83.50 187 THR A N 1
ATOM 1309 C CA . THR A 1 187 ? 6.935 -11.796 0.292 1.00 83.50 187 THR A CA 1
ATOM 1310 C C . THR A 1 187 ? 7.698 -10.482 0.219 1.00 83.50 187 THR A C 1
ATOM 1312 O O . THR A 1 187 ? 8.914 -10.526 0.097 1.00 83.50 187 THR A O 1
ATOM 1315 N N . ILE A 1 188 ? 7.005 -9.349 0.328 1.00 81.44 188 ILE A N 1
ATOM 1316 C CA . ILE A 1 188 ? 7.575 -7.992 0.376 1.00 81.44 188 ILE A CA 1
ATOM 1317 C C . ILE A 1 188 ? 7.208 -7.291 1.689 1.00 81.44 188 ILE A C 1
ATOM 1319 O O . ILE A 1 188 ? 6.231 -7.675 2.339 1.00 81.44 188 ILE A O 1
ATOM 1323 N N . GLY A 1 189 ? 7.984 -6.272 2.066 1.00 80.69 189 GLY A N 1
ATOM 1324 C CA . GLY A 1 189 ? 7.835 -5.535 3.322 1.00 80.69 189 GLY A CA 1
ATOM 1325 C C . GLY A 1 189 ? 7.376 -4.086 3.130 1.00 80.69 189 GLY A C 1
ATOM 1326 O O . GLY A 1 189 ? 7.746 -3.413 2.166 1.00 80.69 189 GLY A O 1
ATOM 1327 N N . TRP A 1 190 ? 6.612 -3.592 4.097 1.00 79.69 190 TRP A N 1
ATOM 1328 C CA . TRP A 1 190 ? 6.014 -2.260 4.111 1.00 79.69 190 TRP A CA 1
ATOM 1329 C C . TRP A 1 190 ? 6.273 -1.550 5.435 1.00 79.69 190 TRP A C 1
ATOM 1331 O O . TRP A 1 190 ? 6.253 -2.189 6.489 1.00 79.69 190 TRP A O 1
ATOM 1341 N N . GLY A 1 191 ? 6.449 -0.230 5.378 1.00 78.12 191 GLY A N 1
ATOM 1342 C CA . GLY A 1 191 ? 6.483 0.655 6.537 1.00 78.12 191 GLY A CA 1
ATOM 1343 C C . GLY A 1 191 ? 5.602 1.886 6.314 1.00 78.12 191 GLY A C 1
ATOM 1344 O O . GLY A 1 191 ? 5.740 2.576 5.306 1.00 78.12 191 GLY A O 1
ATOM 1345 N N . PHE A 1 192 ? 4.723 2.172 7.269 1.00 78.56 192 PHE A N 1
ATOM 1346 C CA . PHE A 1 192 ? 3.773 3.283 7.227 1.00 78.56 192 PHE A CA 1
ATOM 1347 C C . PHE A 1 192 ? 3.876 4.122 8.506 1.00 78.56 192 PHE A C 1
ATOM 1349 O O . PHE A 1 192 ? 4.077 3.585 9.597 1.00 78.56 192 PHE A O 1
ATOM 1356 N N . GLU A 1 193 ? 3.701 5.426 8.383 1.00 77.75 193 GLU A N 1
ATOM 1357 C CA . GLU A 1 193 ? 3.567 6.411 9.449 1.00 77.75 193 GLU A CA 1
ATOM 1358 C C . GLU A 1 193 ? 2.301 7.229 9.170 1.00 77.75 193 GLU A C 1
ATOM 1360 O O . GLU A 1 193 ? 2.024 7.604 8.035 1.00 77.75 193 GLU A O 1
ATOM 1365 N N . ASP A 1 194 ? 1.489 7.471 10.197 1.00 73.94 194 ASP A N 1
ATOM 1366 C CA . ASP A 1 194 ? 0.291 8.297 10.037 1.00 73.94 194 ASP A CA 1
ATOM 1367 C C . ASP A 1 194 ? 0.674 9.709 9.567 1.00 73.94 194 ASP A C 1
ATOM 1369 O O . ASP A 1 194 ? 1.350 10.453 10.285 1.00 73.94 194 ASP A O 1
ATOM 1373 N N . ASN A 1 195 ? 0.256 10.060 8.353 1.00 71.19 195 ASN A N 1
ATOM 1374 C CA . ASN A 1 195 ? 0.545 11.340 7.712 1.00 71.19 195 ASN A CA 1
ATOM 1375 C C . ASN A 1 195 ? -0.730 12.045 7.217 1.00 71.19 195 ASN A C 1
ATOM 1377 O O . ASN A 1 195 ? -0.629 13.039 6.499 1.00 71.19 195 ASN A O 1
ATOM 1381 N N . GLY A 1 196 ? -1.912 11.534 7.586 1.00 63.00 196 GLY A N 1
ATOM 1382 C CA . GLY A 1 196 ? -3.185 12.129 7.198 1.00 63.00 196 GLY A CA 1
ATOM 1383 C C . GLY A 1 196 ? -3.392 13.531 7.795 1.00 63.00 196 GLY A C 1
ATOM 1384 O O . GLY A 1 196 ? -2.547 14.032 8.536 1.00 63.00 196 GLY A O 1
ATOM 1385 N N . PRO A 1 197 ? -4.554 14.166 7.556 1.00 57.69 197 PRO A N 1
ATOM 1386 C CA . PRO A 1 197 ? -4.874 15.525 8.018 1.00 57.69 197 PRO A CA 1
ATOM 1387 C C . PRO A 1 197 ? -4.623 15.805 9.512 1.00 57.69 197 PRO A C 1
ATOM 1389 O O . PRO A 1 197 ? -4.441 16.958 9.895 1.00 57.69 197 PRO A O 1
ATOM 1392 N N . ASN A 1 198 ? -4.610 14.754 10.340 1.00 53.44 198 ASN A N 1
ATOM 1393 C CA . ASN A 1 198 ? -4.385 14.803 11.787 1.00 53.44 198 ASN A CA 1
ATOM 1394 C C . ASN A 1 198 ? -3.109 14.056 12.234 1.00 53.44 198 ASN A C 1
ATOM 1396 O O . ASN A 1 198 ? -2.864 13.911 13.432 1.00 53.44 198 ASN A O 1
ATOM 1400 N N . GLY A 1 199 ? -2.304 13.569 11.288 1.00 48.78 199 GLY A N 1
ATOM 1401 C CA . GLY A 1 199 ? -1.047 12.872 11.524 1.00 48.78 199 GLY A CA 1
ATOM 1402 C C . GLY A 1 199 ? 0.032 13.850 11.975 1.00 48.78 199 GLY A C 1
ATOM 1403 O O . GLY A 1 199 ? 0.410 14.783 11.263 1.00 48.78 199 GLY A O 1
ATOM 1404 N N . GLY A 1 200 ? 0.537 13.658 13.193 1.00 44.66 200 GLY A N 1
ATOM 1405 C CA . GLY A 1 200 ? 1.704 14.381 13.678 1.00 44.66 200 GLY A CA 1
ATOM 1406 C C . GLY A 1 200 ? 2.942 13.990 12.874 1.00 44.66 200 GLY A C 1
ATOM 1407 O O . GLY A 1 200 ? 3.506 12.921 13.076 1.00 44.66 200 GLY A O 1
ATOM 1408 N N . THR A 1 201 ? 3.341 14.880 11.970 1.00 52.47 201 THR A N 1
ATOM 1409 C CA . THR A 1 201 ? 4.473 14.778 11.035 1.00 52.47 201 THR A CA 1
ATOM 1410 C C . THR A 1 201 ? 5.787 14.276 11.648 1.00 52.47 201 THR A C 1
ATOM 1412 O O . THR A 1 201 ? 6.057 14.569 12.812 1.00 52.47 201 THR A O 1
ATOM 1415 N N . LEU A 1 202 ? 6.658 13.674 10.815 1.00 42.84 202 LEU A N 1
ATOM 1416 C CA . LEU A 1 202 ? 8.070 14.075 10.578 1.00 42.84 202 LEU A CA 1
ATOM 1417 C C . LEU A 1 202 ? 8.826 13.081 9.670 1.00 42.84 202 LEU A C 1
ATOM 1419 O O . LEU A 1 202 ? 9.849 13.450 9.088 1.00 42.84 202 LEU A O 1
ATOM 1423 N N . THR A 1 203 ? 8.337 11.846 9.514 1.00 43.25 203 THR A N 1
ATOM 1424 C CA . THR A 1 203 ? 9.035 10.797 8.757 1.00 43.25 203 THR A CA 1
ATOM 1425 C C . THR A 1 203 ? 8.201 10.338 7.568 1.00 43.25 203 THR A C 1
ATOM 1427 O O . THR A 1 203 ? 7.066 9.913 7.723 1.00 43.25 203 THR A O 1
ATOM 1430 N N . LYS A 1 204 ? 8.773 10.419 6.368 1.00 49.03 204 LYS A N 1
ATOM 1431 C CA . LYS A 1 204 ? 8.130 9.967 5.130 1.00 49.03 204 LYS A CA 1
ATOM 1432 C C . LYS A 1 204 ? 7.980 8.428 5.135 1.00 49.03 204 LYS A C 1
ATOM 1434 O O . LYS A 1 204 ? 8.924 7.740 5.541 1.00 49.03 204 LYS A O 1
ATOM 1439 N N . ASP A 1 205 ? 6.828 7.903 4.700 1.00 48.81 205 ASP A N 1
ATOM 1440 C CA . ASP A 1 205 ? 6.554 6.453 4.619 1.00 48.81 205 ASP A CA 1
ATOM 1441 C C . ASP A 1 205 ? 7.503 5.735 3.665 1.00 48.81 205 ASP A C 1
ATOM 1443 O O . ASP A 1 205 ? 8.160 6.369 2.832 1.00 48.81 205 ASP A O 1
ATOM 1447 N N . ARG A 1 206 ? 7.615 4.408 3.799 1.00 56.84 206 ARG A N 1
ATOM 1448 C CA . ARG A 1 206 ? 8.701 3.649 3.175 1.00 56.84 206 ARG A CA 1
ATOM 1449 C C . ARG A 1 206 ? 8.283 2.285 2.650 1.00 56.84 206 ARG A C 1
ATOM 1451 O O . ARG A 1 206 ? 7.574 1.527 3.304 1.00 56.84 206 ARG A O 1
ATOM 1458 N N . TRP A 1 207 ? 8.793 1.936 1.474 1.00 53.00 207 TRP A N 1
ATOM 1459 C CA . TRP A 1 207 ? 8.530 0.657 0.808 1.00 53.00 207 TRP A CA 1
ATOM 1460 C C . TRP A 1 207 ? 9.837 -0.002 0.345 1.00 53.00 207 TRP A C 1
ATOM 1462 O O . TRP A 1 207 ? 10.762 0.676 -0.110 1.00 53.00 207 TRP A O 1
ATOM 1472 N N . ARG A 1 208 ? 9.902 -1.341 0.440 1.00 55.53 208 ARG A N 1
ATOM 1473 C CA . ARG A 1 208 ? 10.857 -2.179 -0.297 1.00 55.53 208 ARG A CA 1
ATOM 1474 C C . ARG A 1 208 ? 10.232 -3.451 -0.847 1.00 55.53 208 ARG A C 1
ATOM 1476 O O . ARG A 1 208 ? 9.355 -4.068 -0.253 1.00 55.53 208 ARG A O 1
ATOM 1483 N N . VAL A 1 209 ? 10.793 -3.889 -1.962 1.00 50.56 209 VAL A N 1
ATOM 1484 C CA . VAL A 1 209 ? 10.662 -5.248 -2.470 1.00 50.56 209 VAL A CA 1
ATOM 1485 C C . VAL A 1 209 ? 11.908 -6.030 -2.044 1.00 50.56 209 VAL A C 1
ATOM 1487 O O . VAL A 1 209 ? 12.984 -5.856 -2.608 1.00 50.56 209 VAL A O 1
ATOM 1490 N N . GLU A 1 210 ? 11.795 -6.844 -1.000 1.00 56.88 210 GLU A N 1
ATOM 1491 C CA . GLU A 1 210 ? 12.804 -7.843 -0.633 1.00 56.88 210 GLU A CA 1
ATOM 1492 C C . GLU A 1 210 ? 12.078 -9.093 -0.181 1.00 56.88 210 GLU A C 1
ATOM 1494 O O . GLU A 1 210 ? 11.128 -8.987 0.590 1.00 56.88 210 GLU A O 1
ATOM 1499 N N . GLU A 1 211 ? 12.565 -10.255 -0.613 1.00 50.84 211 GLU A N 1
ATOM 1500 C CA . GLU A 1 211 ? 12.157 -11.533 -0.054 1.00 50.84 211 GLU A CA 1
ATOM 1501 C C . GLU A 1 211 ? 12.458 -11.558 1.452 1.00 50.84 211 GLU A C 1
ATOM 1503 O O . GLU A 1 211 ? 13.610 -11.641 1.874 1.00 50.84 211 GLU A O 1
ATOM 1508 N N . LYS A 1 212 ? 11.409 -11.481 2.272 1.00 60.41 212 LYS A N 1
ATOM 1509 C CA . LYS A 1 212 ? 11.493 -11.687 3.723 1.00 60.41 212 LYS A CA 1
ATOM 1510 C C . LYS A 1 212 ? 10.986 -13.102 4.055 1.00 60.41 212 LYS A C 1
ATOM 1512 O O . LYS A 1 212 ? 9.792 -13.265 4.322 1.00 60.41 212 LYS A O 1
ATOM 1517 N N . PRO A 1 213 ? 11.840 -14.146 4.017 1.00 46.41 213 PRO A N 1
ATOM 1518 C CA . PRO A 1 213 ? 11.456 -15.486 4.449 1.00 46.41 213 PRO A CA 1
ATOM 1519 C C . PRO A 1 213 ? 11.382 -15.511 5.985 1.00 46.41 213 PRO A C 1
ATOM 1521 O O . PRO A 1 213 ? 12.385 -15.723 6.661 1.00 46.41 213 PRO A O 1
ATOM 1524 N N . GLY A 1 214 ? 10.211 -15.237 6.571 1.00 53.12 214 GLY A N 1
ATOM 1525 C CA . GLY A 1 214 ? 10.059 -15.238 8.030 1.00 53.12 214 GLY A CA 1
ATOM 1526 C C . GLY A 1 214 ? 8.744 -14.671 8.574 1.00 53.12 214 GLY A C 1
ATOM 1527 O O . GLY A 1 214 ? 7.853 -14.277 7.823 1.00 53.12 214 GLY A O 1
ATOM 1528 N N . SER A 1 215 ? 8.640 -14.671 9.910 1.00 62.09 215 SER A N 1
ATOM 1529 C CA . SER A 1 215 ? 7.530 -14.128 10.709 1.00 62.09 215 SER A CA 1
ATOM 1530 C C . SER A 1 215 ? 7.335 -12.613 10.527 1.00 62.09 215 SER A C 1
ATOM 1532 O O . SER A 1 215 ? 8.095 -11.956 9.822 1.00 62.09 215 SER A O 1
ATOM 1534 N N . CYS A 1 216 ? 6.300 -12.066 11.175 1.00 67.25 216 CYS A N 1
ATOM 1535 C CA . CYS A 1 216 ? 5.983 -10.637 11.239 1.00 67.25 216 CYS A CA 1
ATOM 1536 C C . CYS A 1 216 ? 7.207 -9.711 11.325 1.00 67.25 216 CYS A C 1
ATOM 1538 O O . CYS A 1 216 ? 8.134 -10.036 12.074 1.00 67.25 216 CYS A O 1
ATOM 1540 N N . PRO A 1 217 ? 7.197 -8.557 10.625 1.00 65.75 217 PRO A N 1
ATOM 1541 C CA . PRO A 1 217 ? 8.280 -7.587 10.725 1.00 65.75 217 PRO A CA 1
ATOM 1542 C C . PRO A 1 217 ? 8.454 -7.120 12.174 1.00 65.75 217 PRO A C 1
ATOM 1544 O O . PRO A 1 217 ? 7.485 -7.002 12.929 1.00 65.75 217 PRO A O 1
ATOM 1547 N N . VAL A 1 218 ? 9.696 -6.858 12.569 1.00 65.75 218 VAL A N 1
ATOM 1548 C CA . VAL A 1 218 ? 9.996 -6.249 13.869 1.00 65.75 218 VAL A CA 1
ATOM 1549 C C . VAL A 1 218 ? 9.802 -4.736 13.728 1.00 65.75 218 VAL A C 1
ATOM 1551 O O . VAL A 1 218 ? 10.213 -4.190 12.708 1.00 65.75 218 VAL A O 1
ATOM 1554 N N . PRO A 1 219 ? 9.218 -4.019 14.706 1.00 59.28 219 PRO A N 1
ATOM 1555 C CA . PRO A 1 219 ? 9.165 -2.560 14.665 1.00 59.28 219 PRO A CA 1
ATOM 1556 C C . PRO A 1 219 ? 10.539 -1.944 14.367 1.00 59.28 219 PRO A C 1
ATOM 1558 O O . PRO A 1 219 ? 11.505 -2.186 15.091 1.00 59.28 219 PRO A O 1
ATOM 1561 N N . GLY A 1 220 ? 10.624 -1.157 13.295 1.00 52.34 220 GLY A N 1
ATOM 1562 C CA . GLY A 1 220 ? 11.884 -0.602 12.795 1.00 52.34 220 GLY A CA 1
ATOM 1563 C C . GLY A 1 220 ? 12.627 -1.482 11.781 1.00 52.34 220 GLY A C 1
ATOM 1564 O O . GLY A 1 220 ? 13.729 -1.114 11.394 1.00 52.34 220 GLY A O 1
ATOM 1565 N N . ASP A 1 221 ? 12.050 -2.601 11.338 1.00 55.00 221 ASP A N 1
ATOM 1566 C CA . ASP A 1 221 ? 12.412 -3.334 10.118 1.00 55.00 221 ASP A CA 1
ATOM 1567 C C . ASP A 1 221 ? 11.145 -3.491 9.258 1.00 55.00 221 ASP A C 1
ATOM 1569 O O . ASP A 1 221 ? 10.217 -4.188 9.666 1.00 55.00 221 ASP A O 1
ATOM 1573 N N . PRO A 1 222 ? 11.061 -2.856 8.082 1.00 52.91 222 PRO A N 1
ATOM 1574 C CA . PRO A 1 222 ? 12.106 -2.070 7.420 1.00 52.91 222 PRO A CA 1
ATOM 1575 C C . PRO A 1 222 ? 12.623 -0.830 8.190 1.00 52.91 222 PRO A C 1
ATOM 1577 O O . PRO A 1 222 ? 11.834 -0.065 8.751 1.00 52.91 222 PRO A O 1
ATOM 1580 N N . ARG A 1 223 ? 13.959 -0.645 8.226 1.00 47.00 223 ARG A N 1
ATOM 1581 C CA . ARG A 1 223 ? 14.645 0.490 8.877 1.00 47.00 223 ARG A CA 1
ATOM 1582 C C . ARG A 1 223 ? 14.438 1.789 8.116 1.00 47.00 223 ARG A C 1
ATOM 1584 O O . ARG A 1 223 ? 14.768 1.832 6.953 1.00 47.00 223 ARG A O 1
ATOM 1591 N N . PRO A 1 224 ? 14.020 2.893 8.732 1.00 39.22 224 PRO A N 1
ATOM 1592 C CA . PRO A 1 224 ? 13.742 4.136 8.019 1.00 39.22 224 PRO A CA 1
ATOM 1593 C C . PRO A 1 224 ? 14.845 4.589 7.012 1.00 39.22 224 PRO A C 1
ATOM 1595 O O . PRO A 1 224 ? 14.576 4.972 5.885 1.00 39.22 224 PRO A O 1
ATOM 1598 N N . ASP A 1 225 ? 16.120 4.504 7.323 1.00 37.88 225 ASP A N 1
ATOM 1599 C CA . ASP A 1 225 ? 17.212 5.016 6.485 1.00 37.88 225 ASP A CA 1
ATOM 1600 C C . ASP A 1 225 ? 17.556 4.225 5.197 1.00 37.88 225 ASP A C 1
ATOM 1602 O O . ASP A 1 225 ? 18.316 4.741 4.382 1.00 37.88 225 ASP A O 1
ATOM 1606 N N . GLU A 1 226 ? 16.976 3.045 4.945 1.00 42.88 226 GLU A N 1
ATOM 1607 C CA . GLU A 1 226 ? 17.360 2.172 3.808 1.00 42.88 226 GLU A CA 1
ATOM 1608 C C . GLU A 1 226 ? 16.316 2.087 2.655 1.00 42.88 226 GLU A C 1
ATOM 1610 O O . GLU A 1 226 ? 16.429 1.224 1.784 1.00 42.88 226 GLU A O 1
ATOM 1615 N N . PHE A 1 227 ? 15.279 2.944 2.626 1.00 53.78 227 PHE A N 1
ATOM 1616 C CA . PHE A 1 227 ? 14.064 2.740 1.801 1.00 53.78 227 PHE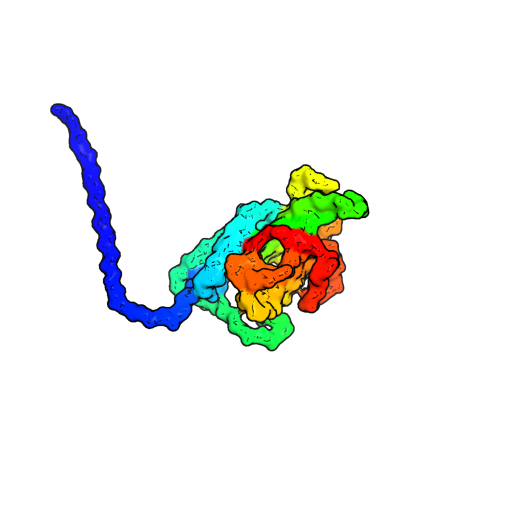 A CA 1
ATOM 1617 C C . PHE A 1 227 ? 13.628 3.965 0.987 1.00 53.78 227 PHE A C 1
ATOM 1619 O O . PHE A 1 227 ? 13.924 5.113 1.332 1.00 53.78 227 PHE A O 1
ATOM 1626 N N . TYR A 1 228 ? 12.843 3.713 -0.070 1.00 54.59 228 TYR A N 1
ATOM 1627 C CA . TYR A 1 228 ? 12.212 4.756 -0.879 1.00 54.59 228 TYR A CA 1
ATOM 1628 C C . TYR A 1 228 ? 11.226 5.557 -0.058 1.00 54.59 228 TYR A C 1
ATOM 1630 O O . TYR A 1 228 ? 10.452 5.016 0.723 1.00 54.59 228 TYR A O 1
ATOM 1638 N N . THR A 1 229 ? 11.290 6.861 -0.238 1.00 56.28 229 THR A N 1
ATOM 1639 C CA . THR A 1 229 ? 10.712 7.819 0.679 1.00 56.28 229 THR A CA 1
ATOM 1640 C C . THR A 1 229 ? 9.408 8.357 0.080 1.00 56.28 229 THR A C 1
ATOM 1642 O O . THR A 1 229 ? 9.413 8.849 -1.051 1.00 56.28 229 THR A O 1
ATOM 1645 N N . VAL A 1 230 ? 8.291 8.265 0.808 1.00 56.50 230 VAL A N 1
ATOM 1646 C CA . VAL A 1 230 ? 6.989 8.765 0.344 1.00 56.50 230 VAL A CA 1
ATOM 1647 C C . VAL A 1 230 ? 6.999 10.281 0.226 1.00 56.50 230 VAL A C 1
ATOM 1649 O O . VAL A 1 230 ? 7.358 11.003 1.154 1.00 56.50 230 VAL A O 1
ATOM 1652 N N . MET A 1 231 ? 6.645 10.767 -0.957 1.00 59.19 231 MET A N 1
ATOM 1653 C CA . MET A 1 231 ? 6.644 12.187 -1.284 1.00 59.19 231 MET A CA 1
ATOM 1654 C C . MET A 1 231 ? 5.321 12.856 -0.928 1.00 59.19 231 MET A C 1
ATOM 1656 O O . MET A 1 231 ? 5.324 13.985 -0.445 1.00 59.19 231 MET A O 1
ATOM 1660 N N . THR A 1 232 ? 4.208 12.164 -1.169 1.00 66.50 232 THR A N 1
ATOM 1661 C CA . THR A 1 232 ? 2.843 12.634 -0.905 1.00 66.50 232 THR A CA 1
ATOM 1662 C C . THR A 1 232 ? 1.951 11.453 -0.544 1.00 66.50 232 THR A C 1
ATOM 1664 O O . THR A 1 232 ? 2.179 10.351 -1.035 1.00 66.50 232 THR A O 1
ATOM 1667 N N . GLY A 1 233 ? 0.921 11.665 0.272 1.00 71.19 233 GLY A N 1
ATOM 1668 C CA . GLY A 1 233 ? -0.076 10.643 0.581 1.00 71.19 233 GLY A CA 1
ATOM 1669 C C . GLY A 1 233 ? -0.906 11.002 1.806 1.00 71.19 233 GLY A C 1
ATOM 1670 O O . GLY A 1 233 ? -0.468 11.827 2.598 1.00 71.19 233 GLY A O 1
ATOM 1671 N N . ASP A 1 234 ? -2.072 10.370 1.932 1.00 83.62 234 ASP A N 1
ATOM 1672 C CA . ASP A 1 234 ? -2.915 10.430 3.130 1.00 83.62 234 ASP A CA 1
ATOM 1673 C C . ASP A 1 234 ? -3.083 9.011 3.680 1.00 83.62 234 ASP A C 1
ATOM 1675 O O . ASP A 1 234 ? -3.882 8.210 3.181 1.00 83.62 234 ASP A O 1
ATOM 1679 N N . LEU A 1 235 ? -2.328 8.691 4.720 1.00 83.25 235 LEU A N 1
ATOM 1680 C CA . LEU A 1 235 ? -2.318 7.426 5.438 1.00 83.25 235 LEU A CA 1
ATOM 1681 C C . LEU A 1 235 ? -2.830 7.644 6.850 1.00 83.25 235 LEU A C 1
ATOM 1683 O O . LEU A 1 235 ? -2.244 8.391 7.625 1.00 83.25 235 LEU A O 1
ATOM 1687 N N . THR A 1 236 ? -3.890 6.921 7.187 1.00 86.19 236 THR A N 1
ATOM 1688 C CA . THR A 1 236 ? -4.387 6.817 8.555 1.00 86.19 236 THR A CA 1
ATOM 1689 C C . THR A 1 236 ? -3.898 5.498 9.145 1.00 86.19 236 THR A C 1
ATOM 1691 O O . THR A 1 236 ? -4.191 4.426 8.598 1.00 86.19 236 THR A O 1
ATOM 1694 N N . VAL A 1 237 ? -3.171 5.562 10.264 1.00 84.56 237 VAL A N 1
ATOM 1695 C CA . VAL A 1 237 ? -2.627 4.384 10.955 1.00 84.56 237 VAL A CA 1
ATOM 1696 C C . VAL A 1 237 ? -3.107 4.379 12.398 1.00 84.56 237 VAL A C 1
ATOM 1698 O O . VAL A 1 237 ? -2.726 5.238 13.193 1.00 84.56 237 VAL A O 1
ATOM 1701 N N . ARG A 1 238 ? -3.908 3.374 12.767 1.00 83.81 238 ARG A N 1
ATOM 1702 C CA . ARG A 1 238 ? -4.437 3.226 14.129 1.00 83.81 238 ARG A CA 1
ATOM 1703 C C . ARG A 1 238 ? -4.113 1.847 14.709 1.00 83.81 238 ARG A C 1
ATOM 1705 O O . ARG A 1 238 ? -4.339 0.861 14.008 1.00 83.81 238 ARG A O 1
ATOM 1712 N N . PRO A 1 239 ? -3.549 1.780 15.930 1.00 72.94 239 PRO A N 1
ATOM 1713 C CA . PRO A 1 239 ? -3.206 0.527 16.601 1.00 72.94 239 PRO A CA 1
ATOM 1714 C C . PRO A 1 239 ? -4.417 -0.261 17.087 1.00 72.94 239 PRO A C 1
ATOM 1716 O O . PRO A 1 239 ? -5.491 0.360 17.255 1.00 72.94 239 PRO A O 1
#